Protein AF-A0A518K9V9-F1 (afdb_monomer_lite)

pLDDT: mean 82.82, std 13.58, range [43.12, 97.69]

Radius of gyration: 35.05 Å; chains: 1; bounding box: 66×61×79 Å

Secondary structure (DSSP, 8-state):
-EEEEE-TTT--EEEEEGGGTT-EEE-TTT--EEEPPPPP-----GGGGPPPPHHHHHHHHHTT----TT--HHHHHHHHHHHHHHSBPPHHHHHHHHHTT----TT-BHHHHHHHHHHHHHHHHHHHHHHHHHHHHHHHHTT---SS--HHHHHHHHHHTT---EEEEES-SS----TT-PEEEEEEE-TTS-HHHHHHHHHHHHHHHHHHS-HHHHHHHTTT-PPPEEEEEEETTS-PEEEEEPPPPTTTT-

Structure (mmCIF, N/CA/C/O backbone):
data_AF-A0A518K9V9-F1
#
_entry.id   AF-A0A518K9V9-F1
#
loop_
_atom_site.group_PDB
_atom_site.id
_atom_site.type_symbol
_atom_site.label_atom_id
_atom_site.label_alt_id
_atom_site.label_comp_id
_atom_site.label_asym_id
_atom_site.label_entity_id
_atom_site.label_seq_id
_atom_site.pdbx_PDB_ins_code
_atom_site.Cartn_x
_atom_site.Cartn_y
_atom_site.Cartn_z
_atom_site.occupancy
_atom_site.B_iso_or_equiv
_atom_site.auth_seq_id
_atom_site.auth_comp_id
_atom_site.auth_asym_id
_atom_site.auth_atom_id
_atom_site.pdbx_PDB_model_num
ATOM 1 N N . MET A 1 1 ? 9.135 -5.198 21.888 1.00 77.81 1 MET A N 1
ATOM 2 C CA . MET A 1 1 ? 9.960 -3.976 21.956 1.00 77.81 1 MET A CA 1
ATOM 3 C C . MET A 1 1 ? 11.365 -4.357 22.418 1.00 77.81 1 MET A C 1
ATOM 5 O O . MET A 1 1 ? 11.585 -5.517 22.767 1.00 77.81 1 MET A O 1
ATOM 9 N N . ALA A 1 2 ? 12.340 -3.456 22.282 1.00 89.44 2 ALA A N 1
ATOM 10 C CA . ALA A 1 2 ? 13.698 -3.666 22.781 1.00 89.44 2 ALA A CA 1
ATOM 11 C C . ALA A 1 2 ? 13.885 -2.851 24.066 1.00 89.44 2 ALA A C 1
ATOM 13 O O . ALA A 1 2 ? 13.475 -1.695 24.120 1.00 89.44 2 ALA A O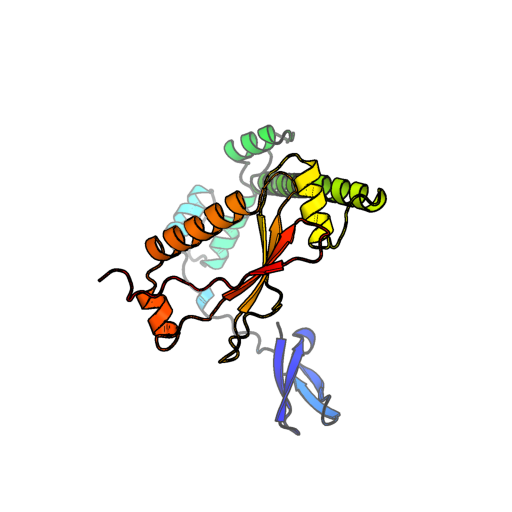 1
ATOM 14 N N . ILE A 1 3 ? 14.476 -3.463 25.090 1.00 91.44 3 ILE A N 1
ATOM 15 C CA . ILE A 1 3 ? 14.834 -2.816 26.352 1.00 91.44 3 ILE A CA 1
ATOM 16 C C . ILE A 1 3 ? 16.304 -2.425 26.260 1.00 91.44 3 ILE A C 1
ATOM 18 O O . ILE A 1 3 ? 17.159 -3.285 26.034 1.00 91.44 3 ILE A O 1
ATOM 22 N N . GLU A 1 4 ? 16.594 -1.144 26.451 1.00 95.94 4 GLU A N 1
ATOM 23 C CA . GLU A 1 4 ? 17.956 -0.631 26.563 1.00 95.94 4 GLU A CA 1
ATOM 24 C C . GLU A 1 4 ? 18.418 -0.718 28.017 1.00 95.94 4 GLU A C 1
ATOM 26 O O . GLU A 1 4 ? 17.795 -0.159 28.919 1.00 95.94 4 GLU A O 1
ATOM 31 N N . VAL A 1 5 ? 19.501 -1.458 28.257 1.00 96.56 5 VAL A N 1
ATOM 32 C CA . VAL A 1 5 ? 20.106 -1.597 29.587 1.00 96.56 5 VAL A CA 1
ATOM 33 C C . VAL A 1 5 ? 21.592 -1.300 29.504 1.00 96.56 5 VAL A C 1
ATOM 35 O O . VAL A 1 5 ? 22.307 -1.894 28.698 1.00 96.56 5 VAL A O 1
ATOM 38 N N . GLU A 1 6 ? 22.077 -0.419 30.368 1.00 97.56 6 GLU A N 1
ATOM 39 C CA . GLU A 1 6 ? 23.501 -0.129 30.495 1.00 97.56 6 GLU A CA 1
ATOM 40 C C . GLU A 1 6 ? 24.174 -1.114 31.465 1.00 97.56 6 GLU A C 1
ATOM 42 O O . GLU A 1 6 ? 23.688 -1.371 32.566 1.00 97.56 6 GLU A O 1
ATOM 47 N N . CYS A 1 7 ? 25.296 -1.716 31.061 1.00 97.19 7 CYS A N 1
ATOM 48 C CA . CYS A 1 7 ? 26.033 -2.641 31.924 1.00 97.19 7 CYS A CA 1
ATOM 49 C C . CYS A 1 7 ? 26.869 -1.889 32.973 1.00 97.19 7 CYS A C 1
ATOM 51 O O . CYS A 1 7 ? 27.851 -1.245 32.616 1.00 97.19 7 CYS A O 1
ATOM 53 N N . GLU A 1 8 ? 26.591 -2.092 34.264 1.00 96.81 8 GLU A N 1
ATOM 54 C CA . GLU A 1 8 ? 27.277 -1.421 35.390 1.00 96.81 8 GLU A CA 1
ATOM 55 C C . GLU A 1 8 ? 28.809 -1.578 35.412 1.00 96.81 8 GLU A C 1
ATOM 57 O O . GLU A 1 8 ? 29.513 -0.771 36.010 1.00 96.81 8 GLU A O 1
ATOM 62 N N . ASN A 1 9 ? 29.355 -2.616 34.769 1.00 97.12 9 ASN A N 1
ATOM 63 C CA . ASN A 1 9 ? 30.792 -2.882 34.794 1.00 97.12 9 ASN A CA 1
ATOM 64 C C . ASN A 1 9 ? 31.569 -2.350 33.581 1.00 97.12 9 ASN A C 1
ATOM 66 O O . ASN A 1 9 ? 32.768 -2.115 33.688 1.00 97.12 9 ASN A O 1
ATOM 70 N N . CYS A 1 10 ? 30.944 -2.250 32.408 1.00 96.88 10 CYS A N 1
ATOM 71 C CA . CYS A 1 10 ? 31.637 -1.806 31.191 1.00 96.88 10 CYS A CA 1
ATOM 72 C C . CYS A 1 10 ? 30.944 -0.652 30.465 1.00 96.88 10 CYS A C 1
ATOM 74 O O . CYS A 1 10 ? 31.412 -0.286 29.392 1.00 96.88 10 CYS A O 1
ATOM 76 N N . GLN A 1 11 ? 29.834 -0.139 31.010 1.00 97.31 11 GLN A N 1
ATOM 77 C CA . GLN A 1 11 ? 29.090 1.037 30.533 1.00 97.31 11 GLN A CA 1
ATOM 78 C C . GLN A 1 11 ? 28.648 0.956 29.063 1.00 97.31 11 GLN A C 1
ATOM 80 O O . GLN A 1 11 ? 28.451 1.956 28.385 1.00 97.31 11 GLN A O 1
ATOM 85 N N . LYS A 1 12 ? 28.499 -0.264 28.532 1.00 97.38 12 LYS A N 1
ATOM 86 C CA . LYS A 1 12 ? 27.957 -0.483 27.186 1.00 97.38 12 LYS A CA 1
ATOM 87 C C . LYS A 1 12 ? 26.450 -0.676 27.269 1.00 97.38 12 LYS A C 1
ATOM 89 O O . LYS A 1 12 ? 25.985 -1.457 28.104 1.00 97.38 12 LYS A O 1
ATOM 94 N N . VAL A 1 13 ? 25.726 -0.016 26.368 1.00 96.94 13 VAL A N 1
ATOM 95 C CA . VAL A 1 13 ? 24.279 -0.173 26.187 1.00 96.94 13 VAL A CA 1
ATOM 96 C C . VAL A 1 13 ? 23.996 -1.499 25.479 1.00 96.94 13 VAL A C 1
ATOM 98 O O . VAL A 1 13 ? 24.640 -1.848 24.486 1.00 96.94 13 VAL A O 1
ATOM 101 N N . LEU A 1 14 ? 23.056 -2.266 26.020 1.00 96.75 14 LEU A N 1
ATOM 102 C CA . LEU A 1 14 ? 22.606 -3.548 25.495 1.00 96.75 14 LEU A CA 1
ATOM 103 C C . LEU A 1 14 ? 21.145 -3.438 25.080 1.00 96.75 14 LEU A C 1
ATOM 105 O O . LEU A 1 14 ? 20.304 -3.044 25.882 1.00 96.75 14 LEU A O 1
ATOM 109 N N . LEU A 1 15 ? 20.856 -3.853 23.849 1.00 96.44 15 LEU A N 1
ATOM 110 C CA . LEU A 1 15 ? 19.500 -4.012 23.338 1.00 96.44 15 LEU A CA 1
ATOM 111 C C . LEU A 1 15 ? 19.041 -5.444 23.609 1.00 96.44 15 LEU A C 1
ATOM 113 O O . LEU A 1 15 ? 19.548 -6.399 23.017 1.00 96.44 15 LEU A O 1
ATOM 117 N N . LEU A 1 16 ? 18.102 -5.598 24.535 1.00 94.75 16 LEU A N 1
ATOM 118 C CA . LEU A 1 16 ? 17.585 -6.893 24.965 1.00 94.75 16 LEU A CA 1
ATOM 119 C C . LEU A 1 16 ? 16.118 -7.042 24.564 1.00 94.75 16 LEU A C 1
ATOM 121 O O . LEU A 1 16 ? 15.369 -6.073 24.496 1.00 94.75 16 LEU A O 1
ATOM 125 N N . LYS A 1 17 ? 15.689 -8.277 24.299 1.00 95.50 17 LYS A N 1
ATOM 126 C CA . LYS A 1 17 ? 14.274 -8.577 24.035 1.00 95.50 17 LYS A CA 1
ATOM 127 C C . LYS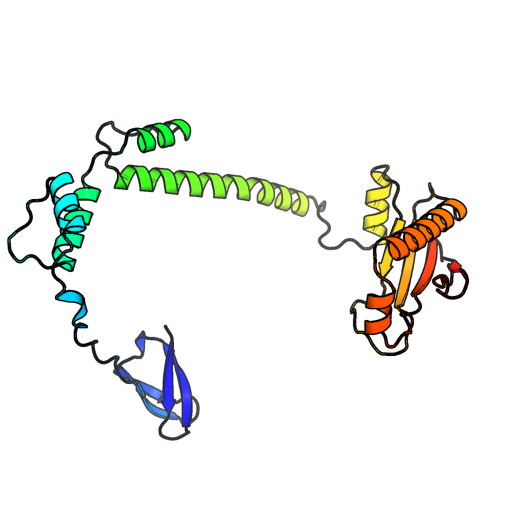 A 1 17 ? 13.464 -8.452 25.330 1.00 95.50 17 LYS A C 1
ATOM 129 O O . LYS A 1 17 ? 13.966 -8.820 26.390 1.00 95.50 17 LYS A O 1
ATOM 134 N N . ASP A 1 18 ? 12.188 -8.075 25.232 1.00 92.56 18 ASP A N 1
ATOM 135 C CA . ASP A 1 18 ? 11.274 -7.974 26.389 1.00 92.56 18 ASP A CA 1
ATOM 136 C C . ASP A 1 18 ? 11.225 -9.251 27.254 1.00 92.56 18 ASP A C 1
ATOM 138 O O . ASP A 1 18 ? 11.104 -9.185 28.474 1.00 92.56 18 ASP A O 1
ATOM 142 N N . ALA A 1 19 ? 11.410 -10.434 26.654 1.00 92.69 19 ALA A N 1
ATOM 143 C CA . ALA A 1 19 ? 11.444 -11.718 27.365 1.00 92.69 19 ALA A CA 1
ATOM 144 C C . ALA A 1 19 ? 12.607 -11.865 28.375 1.00 92.69 19 ALA A C 1
ATOM 146 O O . ALA A 1 19 ? 12.625 -12.817 29.170 1.00 92.69 19 ALA A O 1
ATOM 147 N N . CYS A 1 20 ? 13.595 -10.967 28.318 1.00 93.50 20 CYS A N 1
ATOM 148 C CA . CYS A 1 20 ? 14.724 -10.893 29.241 1.00 93.50 20 CYS A CA 1
ATOM 149 C C . CYS A 1 20 ? 14.446 -10.000 30.455 1.00 93.50 20 CYS A C 1
ATOM 151 O O . CYS A 1 20 ? 15.264 -9.986 31.371 1.00 93.50 20 CYS A O 1
ATOM 153 N N . ALA A 1 21 ? 13.325 -9.278 30.491 1.00 94.12 21 ALA A N 1
ATOM 154 C CA . ALA A 1 21 ? 13.013 -8.387 31.594 1.00 94.12 21 ALA A CA 1
ATOM 155 C C . ALA A 1 21 ? 12.872 -9.132 32.930 1.00 94.12 21 ALA A C 1
ATOM 157 O O . ALA A 1 21 ? 12.258 -10.198 33.000 1.00 94.12 21 ALA A O 1
ATOM 158 N N . GLY A 1 22 ? 13.473 -8.585 33.990 1.00 94.00 22 GLY A N 1
ATOM 159 C CA . GLY A 1 22 ? 13.494 -9.191 35.324 1.00 94.00 22 GLY A CA 1
ATOM 160 C C . GLY A 1 22 ? 14.426 -10.396 35.477 1.00 94.00 22 GLY A C 1
ATOM 161 O O . GLY A 1 22 ? 14.507 -10.961 36.566 1.00 94.00 22 GLY A O 1
ATOM 162 N N . LYS A 1 23 ? 15.131 -10.813 34.417 1.00 95.94 23 LYS A N 1
ATOM 163 C CA . LYS A 1 23 ? 16.072 -11.939 34.458 1.00 95.94 23 LYS A CA 1
ATOM 164 C C . LYS A 1 23 ? 17.508 -11.450 34.608 1.00 95.94 23 LYS A C 1
ATOM 166 O O . LYS A 1 23 ? 17.877 -10.365 34.159 1.00 95.94 23 LYS A O 1
ATOM 171 N N . THR A 1 24 ? 18.343 -12.296 35.198 1.00 96.19 24 THR A N 1
ATOM 172 C CA . THR A 1 24 ? 19.789 -12.075 35.280 1.00 96.19 24 THR A CA 1
ATOM 173 C C . THR A 1 24 ? 20.479 -12.752 34.096 1.00 96.19 24 THR A C 1
ATOM 175 O O . THR A 1 24 ? 20.253 -13.932 33.827 1.00 96.19 24 THR A O 1
ATOM 178 N N . GLY A 1 25 ? 21.318 -12.013 33.375 1.00 96.00 25 GLY A N 1
ATOM 179 C CA . GLY A 1 25 ? 22.095 -12.498 32.231 1.00 96.00 25 GLY A CA 1
ATOM 180 C C . GLY A 1 25 ? 23.584 -12.194 32.384 1.00 96.00 25 GLY A C 1
ATOM 181 O O . GLY A 1 25 ? 23.995 -11.566 33.353 1.00 96.00 25 GLY A O 1
ATOM 182 N N . LYS A 1 26 ? 24.415 -12.624 31.430 1.00 97.69 26 LYS A N 1
ATOM 183 C CA . LYS A 1 26 ? 25.827 -12.207 31.347 1.00 97.69 26 LYS A CA 1
ATOM 184 C C . LYS A 1 26 ? 25.984 -11.156 30.255 1.00 97.69 26 LYS A C 1
ATOM 186 O O . LYS A 1 26 ? 25.482 -11.346 29.152 1.00 97.69 26 LYS A O 1
ATOM 191 N N . CYS A 1 27 ? 26.714 -10.081 30.542 1.00 97.19 27 CYS A N 1
ATOM 192 C CA . CYS A 1 27 ? 27.053 -9.078 29.537 1.00 97.19 27 CYS A CA 1
ATOM 193 C C . CYS A 1 27 ? 27.927 -9.710 28.433 1.00 97.19 27 CYS A C 1
ATOM 195 O O . CYS A 1 27 ? 28.950 -10.322 28.762 1.00 97.19 27 CYS A O 1
ATOM 197 N N . PRO A 1 28 ? 27.595 -9.546 27.138 1.00 97.00 28 PRO A N 1
ATOM 198 C CA . PRO A 1 28 ? 28.368 -10.133 26.040 1.00 97.00 28 PRO A CA 1
ATOM 199 C C . PRO A 1 28 ? 29.786 -9.552 25.929 1.00 97.00 28 PRO A C 1
ATOM 201 O O . PRO A 1 28 ? 30.675 -10.210 25.396 1.00 97.00 28 PRO A O 1
ATOM 204 N N . TYR A 1 29 ? 30.021 -8.352 26.471 1.00 97.44 29 TYR A N 1
ATOM 205 C CA . TYR A 1 29 ? 31.313 -7.671 26.388 1.00 97.44 29 TYR A CA 1
ATOM 206 C C . TYR A 1 29 ? 32.250 -7.999 27.554 1.00 97.44 29 TYR A C 1
ATOM 208 O O . TYR A 1 29 ? 33.412 -8.319 27.330 1.00 97.44 29 TYR A O 1
ATOM 216 N N . CYS A 1 30 ? 31.769 -7.932 28.801 1.00 97.06 30 CYS A N 1
ATOM 217 C CA . CYS A 1 30 ? 32.618 -8.126 29.986 1.00 97.06 30 CYS A CA 1
ATOM 218 C C . CYS A 1 30 ? 32.352 -9.429 30.754 1.00 97.06 30 CYS A C 1
ATOM 220 O O . CYS A 1 30 ? 33.033 -9.701 31.740 1.00 97.06 30 CYS A O 1
ATOM 222 N N . LYS A 1 31 ? 31.366 -10.232 30.331 1.00 97.50 31 LYS A N 1
ATOM 223 C CA . LYS A 1 31 ? 30.960 -11.520 30.931 1.00 97.50 31 LYS A CA 1
ATOM 224 C C . LYS A 1 31 ? 30.482 -11.461 32.390 1.00 97.50 31 LYS A C 1
ATOM 226 O O . LYS A 1 31 ? 30.120 -12.504 32.937 1.00 97.50 31 LYS A O 1
ATOM 231 N N . LYS A 1 32 ? 30.430 -10.277 33.014 1.00 97.56 32 LYS A N 1
ATOM 232 C CA . LYS A 1 32 ? 29.840 -10.088 34.348 1.00 97.56 32 LYS A CA 1
ATOM 233 C C . LYS A 1 32 ? 28.316 -10.191 34.289 1.00 97.56 32 LYS A C 1
ATOM 235 O O . LYS A 1 32 ? 27.711 -9.947 33.242 1.00 97.56 32 LYS A O 1
ATOM 240 N N . ALA A 1 33 ? 27.719 -10.599 35.406 1.00 97.19 33 ALA A N 1
ATOM 241 C CA . ALA A 1 33 ? 26.274 -10.700 35.532 1.00 97.19 33 ALA A CA 1
ATOM 242 C C . ALA A 1 33 ? 25.633 -9.304 35.462 1.00 97.19 33 ALA A C 1
ATOM 244 O O . ALA A 1 33 ? 26.159 -8.358 36.040 1.00 97.19 33 ALA A O 1
ATOM 245 N N . ILE A 1 34 ? 24.521 -9.195 34.742 1.00 97.31 34 ILE A N 1
ATOM 246 C CA . ILE A 1 34 ? 23.671 -8.007 34.651 1.00 97.31 34 ILE A CA 1
ATOM 247 C C . ILE A 1 34 ? 22.253 -8.411 35.036 1.00 97.31 34 ILE A C 1
ATOM 249 O O . ILE A 1 34 ? 21.784 -9.482 34.641 1.00 97.31 34 ILE A O 1
ATOM 253 N N . THR A 1 35 ? 21.566 -7.563 35.787 1.00 96.12 35 THR A N 1
ATOM 254 C CA . THR A 1 35 ? 20.152 -7.758 36.108 1.00 96.12 35 THR A CA 1
ATOM 255 C C . THR A 1 35 ? 19.346 -6.837 35.212 1.00 96.12 35 THR A C 1
ATOM 257 O O . THR A 1 35 ? 19.489 -5.621 35.288 1.00 96.12 35 THR A O 1
ATOM 260 N N . VAL A 1 36 ? 18.526 -7.412 34.334 1.00 95.19 36 VAL A N 1
ATOM 261 C CA . VAL A 1 36 ? 17.631 -6.625 33.485 1.00 95.19 36 VAL A CA 1
ATOM 262 C C . VAL A 1 36 ? 16.481 -6.148 34.371 1.00 95.19 36 VAL A C 1
ATOM 264 O O . VAL A 1 36 ? 15.796 -7.002 34.945 1.00 95.19 36 VAL A O 1
ATOM 267 N N . PRO A 1 37 ? 16.245 -4.834 34.516 1.00 90.62 37 PRO A N 1
ATOM 268 C CA . PRO A 1 37 ? 15.128 -4.348 35.309 1.00 90.62 37 PRO A CA 1
ATOM 269 C C . PRO A 1 37 ? 13.829 -4.943 34.760 1.00 90.62 37 PRO A C 1
ATOM 271 O O . PRO A 1 37 ? 13.575 -4.927 33.553 1.00 90.62 37 PRO A O 1
ATOM 274 N N . ALA A 1 38 ? 13.024 -5.539 35.640 1.00 90.12 38 ALA A N 1
ATOM 275 C CA . ALA A 1 38 ? 11.659 -5.880 35.273 1.00 90.12 38 ALA A CA 1
ATOM 276 C C . ALA A 1 38 ? 10.923 -4.561 35.001 1.00 90.12 38 ALA A C 1
ATOM 278 O O . ALA A 1 38 ? 11.106 -3.623 35.786 1.00 90.12 38 ALA A O 1
ATOM 279 N N . PRO A 1 39 ? 10.104 -4.451 33.938 1.00 81.12 39 PRO A N 1
ATOM 280 C CA . PRO A 1 39 ? 9.158 -3.357 33.847 1.00 81.12 39 PRO A CA 1
ATOM 281 C C . PRO A 1 39 ? 8.380 -3.378 35.154 1.00 81.12 39 PRO A C 1
ATOM 283 O O . PRO A 1 39 ? 7.751 -4.382 35.495 1.00 81.12 39 PRO A O 1
ATOM 286 N N . ASN A 1 40 ? 8.507 -2.302 35.927 1.00 80.44 40 ASN A N 1
ATOM 287 C CA . ASN A 1 40 ? 7.680 -2.118 37.102 1.00 80.44 40 ASN A CA 1
ATOM 288 C C . ASN A 1 40 ? 6.245 -2.257 36.582 1.00 80.44 40 ASN A C 1
ATOM 290 O O . ASN A 1 40 ? 5.922 -1.501 35.657 1.00 80.44 40 ASN A O 1
ATOM 294 N N . PRO A 1 41 ? 5.445 -3.251 37.028 1.00 71.12 41 PRO A N 1
ATOM 295 C CA . PRO A 1 41 ? 4.094 -3.427 36.518 1.00 71.12 41 PRO A CA 1
ATOM 296 C C . PRO A 1 41 ? 3.436 -2.073 36.677 1.00 71.12 41 PRO A C 1
ATOM 298 O O . PRO A 1 41 ? 3.345 -1.573 37.801 1.00 71.12 41 PRO A O 1
ATOM 301 N N . ALA A 1 42 ? 3.156 -1.423 35.544 1.00 58.16 42 ALA A N 1
ATOM 302 C CA . ALA A 1 42 ? 2.737 -0.039 35.542 1.00 58.16 42 ALA A CA 1
ATOM 303 C C . ALA A 1 42 ? 1.565 0.031 36.510 1.00 58.16 42 ALA A C 1
ATOM 305 O O . ALA A 1 42 ? 0.557 -0.649 36.315 1.00 58.16 42 ALA A O 1
ATOM 306 N N . LYS A 1 43 ? 1.756 0.755 37.619 1.00 56.06 43 LYS A N 1
ATOM 307 C CA . LYS A 1 43 ? 0.694 0.987 38.591 1.00 56.06 43 LYS A CA 1
ATOM 308 C C . LYS A 1 43 ? -0.469 1.502 37.748 1.00 56.06 43 LYS A C 1
ATOM 310 O O . LYS A 1 43 ? -0.223 2.492 37.055 1.00 56.06 43 LYS A O 1
ATOM 315 N N . PRO A 1 44 ? -1.627 0.809 37.706 1.00 56.59 44 PRO A N 1
ATOM 316 C CA . PRO A 1 44 ? -2.659 1.060 36.710 1.00 56.59 44 PRO A CA 1
ATOM 317 C C . PRO A 1 44 ? -2.892 2.558 36.654 1.00 56.59 44 PRO A C 1
ATOM 319 O O . PRO A 1 44 ? -3.229 3.186 37.663 1.00 56.59 44 PRO A O 1
ATOM 322 N N . THR A 1 45 ? -2.521 3.145 35.519 1.00 56.34 45 THR A N 1
ATOM 323 C CA . THR A 1 45 ? -2.505 4.587 35.340 1.00 56.34 45 THR A CA 1
ATOM 324 C C . THR A 1 45 ? -3.919 5.055 35.658 1.00 56.34 45 THR A C 1
ATOM 326 O O . THR A 1 45 ? -4.876 4.465 35.164 1.00 56.34 45 THR A O 1
ATOM 329 N N . ALA A 1 46 ? -4.084 6.098 36.475 1.00 59.00 46 ALA A N 1
ATOM 330 C CA . ALA A 1 46 ? -5.391 6.597 36.937 1.00 59.00 46 ALA A CA 1
ATOM 331 C C . ALA A 1 46 ? -6.342 7.084 35.809 1.00 59.00 46 ALA A C 1
ATOM 333 O O . ALA A 1 46 ? -7.358 7.723 36.063 1.00 59.00 46 ALA A O 1
ATOM 334 N N . VAL A 1 47 ? -6.020 6.780 34.552 1.00 60.06 47 VAL A N 1
ATOM 335 C CA . VAL A 1 47 ? -6.830 6.979 33.354 1.00 60.06 47 VAL A CA 1
ATOM 336 C C . VAL A 1 47 ? -8.111 6.126 33.391 1.00 60.06 47 VAL A C 1
ATOM 338 O O . VAL A 1 47 ? -9.128 6.575 32.866 1.00 60.06 47 VAL A O 1
ATOM 341 N N . ASP A 1 48 ? -8.113 4.984 34.091 1.00 62.72 48 ASP A N 1
ATOM 342 C CA . ASP A 1 48 ? -9.268 4.065 34.185 1.00 62.72 48 ASP A CA 1
ATOM 343 C C . ASP A 1 48 ? -10.377 4.483 35.163 1.00 62.72 48 ASP A C 1
ATOM 345 O O . ASP A 1 48 ? -11.402 3.810 35.275 1.00 62.72 48 ASP A O 1
ATOM 349 N N . GLN A 1 49 ? -10.216 5.601 35.875 1.00 76.12 49 GLN A N 1
ATOM 350 C CA . GLN A 1 49 ? -11.245 6.094 36.801 1.00 76.12 49 GLN A CA 1
ATOM 351 C C . GLN A 1 49 ? -12.153 7.165 36.198 1.00 76.12 49 GLN A C 1
ATOM 353 O O . GLN A 1 49 ? -12.989 7.722 36.905 1.00 76.12 49 GLN A O 1
ATOM 358 N N . LYS A 1 50 ? -12.007 7.486 34.908 1.00 89.56 50 LYS A N 1
ATOM 359 C CA . LYS A 1 50 ? -12.908 8.455 34.283 1.00 89.56 50 LYS A CA 1
ATOM 360 C C . LYS A 1 50 ? -14.314 7.873 34.208 1.00 89.56 50 LYS A C 1
ATOM 362 O O . LYS A 1 50 ? -14.512 6.748 33.745 1.00 89.56 50 LYS A O 1
ATOM 367 N N . GLU A 1 51 ? -15.280 8.670 34.641 1.00 94.19 51 GLU A N 1
ATOM 368 C CA . GLU A 1 51 ? -16.688 8.384 34.413 1.00 94.19 51 GLU A CA 1
ATOM 369 C C . GLU A 1 51 ? -16.964 8.341 32.895 1.00 94.19 51 GLU A C 1
ATOM 371 O O . GLU A 1 51 ? -16.285 9.031 32.115 1.00 94.19 51 GLU A O 1
ATOM 376 N N . PRO A 1 52 ? -17.895 7.489 32.435 1.00 96.00 52 PRO A N 1
ATOM 377 C CA . PRO A 1 52 ? -18.267 7.436 31.033 1.00 96.00 52 PRO A CA 1
ATOM 378 C C . PRO A 1 52 ? -18.822 8.778 30.565 1.00 96.00 52 PRO A C 1
ATOM 380 O O . PRO A 1 52 ? -19.547 9.459 31.282 1.00 96.00 52 PRO A O 1
ATOM 383 N N . THR A 1 53 ? -18.498 9.154 29.333 1.00 96.00 53 THR A N 1
ATOM 384 C CA . THR A 1 53 ? -19.073 10.370 28.740 1.00 96.00 53 THR A CA 1
ATOM 385 C C . THR A 1 53 ? -20.550 10.163 28.403 1.00 96.00 53 THR A C 1
ATOM 387 O O . THR A 1 53 ? -20.933 9.067 27.989 1.00 96.00 53 THR A O 1
ATOM 390 N N . ASP A 1 54 ? -21.362 11.223 28.461 1.00 97.19 54 ASP A N 1
ATOM 391 C CA . ASP A 1 54 ? -22.793 11.169 28.105 1.00 97.19 54 ASP A CA 1
ATOM 392 C C . ASP A 1 54 ? -23.035 10.551 26.720 1.00 97.19 54 ASP A C 1
ATOM 394 O O . ASP A 1 54 ? -23.992 9.810 26.512 1.00 97.19 54 ASP A O 1
ATOM 398 N N . LYS A 1 55 ? -22.117 10.789 25.773 1.00 97.38 55 LYS A N 1
ATOM 399 C CA . LYS A 1 55 ? -22.159 10.191 24.431 1.00 97.38 55 LYS A CA 1
ATOM 400 C C . LYS A 1 55 ? -22.032 8.667 24.458 1.00 97.38 55 LYS A C 1
ATOM 402 O O . LYS A 1 55 ? -22.720 7.999 23.697 1.00 97.38 55 LYS A O 1
ATOM 407 N N . GLN A 1 56 ? -21.166 8.115 25.310 1.00 96.69 56 GLN A N 1
ATOM 408 C CA . GLN A 1 56 ? -21.024 6.663 25.458 1.00 96.69 56 GLN A CA 1
ATOM 409 C C . GLN A 1 56 ? -22.258 6.057 26.120 1.00 96.69 56 GLN A C 1
ATOM 411 O O . GLN A 1 56 ? -22.697 4.996 25.695 1.00 96.69 56 GLN A O 1
ATOM 416 N N . ILE A 1 57 ? -22.847 6.742 27.104 1.00 97.06 57 ILE A N 1
ATOM 417 C CA . ILE A 1 57 ? -24.076 6.289 27.769 1.00 97.06 57 ILE A CA 1
ATOM 418 C C . ILE A 1 57 ? -25.243 6.282 26.778 1.00 97.06 57 ILE A C 1
ATOM 420 O O . ILE A 1 57 ? -25.904 5.258 26.628 1.00 97.06 57 ILE A O 1
ATOM 424 N N . ALA A 1 58 ? -25.452 7.383 26.049 1.00 97.38 58 ALA A N 1
ATOM 425 C CA . ALA A 1 58 ? -26.503 7.483 25.038 1.00 97.38 58 ALA A CA 1
ATOM 426 C C . ALA A 1 58 ? -26.341 6.425 23.936 1.00 97.38 58 ALA A C 1
ATOM 428 O O . ALA A 1 58 ? -27.318 5.831 23.485 1.00 97.38 58 ALA A O 1
ATOM 429 N N . TYR A 1 59 ? -25.099 6.155 23.532 1.00 97.12 59 TYR A N 1
ATOM 430 C CA . TYR A 1 59 ? -24.802 5.135 22.537 1.00 97.12 59 TYR A CA 1
ATOM 431 C C . TYR A 1 59 ? -24.984 3.704 23.070 1.00 97.12 59 TYR A C 1
ATOM 433 O O . TYR A 1 59 ? -25.557 2.866 22.388 1.00 97.12 59 TYR A O 1
ATOM 441 N N . ALA A 1 60 ? -24.579 3.408 24.307 1.00 97.12 60 ALA A N 1
ATOM 442 C CA . ALA A 1 60 ? -24.859 2.117 24.941 1.00 97.12 60 ALA A CA 1
ATOM 443 C C . ALA A 1 60 ? -26.372 1.860 25.040 1.00 97.12 60 ALA A C 1
ATOM 445 O O . ALA A 1 60 ? -26.849 0.773 24.719 1.00 97.12 60 ALA A O 1
ATOM 446 N N . GLN A 1 61 ? -27.140 2.889 25.406 1.00 96.88 61 GLN A N 1
ATOM 447 C CA . GLN A 1 61 ? -28.597 2.818 25.475 1.00 96.88 61 GLN A CA 1
ATOM 448 C C . GLN A 1 61 ? -29.238 2.597 24.100 1.00 96.88 61 GLN A C 1
ATOM 450 O O . GLN A 1 61 ? -30.179 1.812 23.999 1.00 96.88 61 GLN A O 1
ATOM 455 N N . SER A 1 62 ? -28.728 3.224 23.032 1.00 96.12 62 SER A N 1
ATOM 456 C CA . SER A 1 62 ? -29.235 2.976 21.673 1.00 96.12 62 SER A CA 1
ATOM 457 C C . SER A 1 62 ? -28.933 1.562 21.171 1.00 96.12 62 SER A C 1
ATOM 459 O O . SER A 1 62 ? -29.652 1.054 20.314 1.00 96.12 62 SER A O 1
ATOM 461 N N . LEU A 1 63 ? -27.914 0.910 21.735 1.00 95.44 63 LEU A N 1
ATOM 462 C CA . LEU A 1 63 ? -27.605 -0.505 21.524 1.00 95.44 63 LEU A CA 1
ATOM 463 C C . LEU A 1 63 ? -28.412 -1.455 22.429 1.00 95.44 63 LEU A C 1
ATOM 465 O O . LEU A 1 63 ? -28.241 -2.667 22.336 1.00 95.44 63 LEU A O 1
ATOM 469 N N . GLY A 1 64 ? -29.282 -0.933 23.301 1.00 95.06 64 GLY A N 1
ATOM 470 C CA . GLY A 1 64 ? -30.072 -1.730 24.244 1.00 95.06 64 GLY A CA 1
ATOM 471 C C . GLY A 1 64 ? -29.295 -2.220 25.472 1.00 95.06 64 GLY A C 1
ATOM 472 O O . GLY A 1 64 ? -29.787 -3.078 26.203 1.00 95.06 64 GLY A O 1
ATOM 473 N N . VAL A 1 65 ? -28.095 -1.688 25.723 1.00 96.62 65 VAL A N 1
ATOM 474 C CA . VAL A 1 65 ? -27.287 -2.031 26.900 1.00 96.62 65 VAL A CA 1
ATOM 475 C C . VAL A 1 65 ? -27.846 -1.322 28.131 1.00 96.62 65 VAL A C 1
ATOM 477 O O . VAL A 1 65 ? -28.010 -0.100 28.151 1.00 96.62 65 VAL A O 1
ATOM 480 N N . ILE A 1 66 ? -28.108 -2.084 29.193 1.00 96.31 66 ILE A N 1
ATOM 481 C CA . ILE A 1 66 ? -28.506 -1.535 30.492 1.00 96.31 66 ILE A CA 1
ATOM 482 C C . ILE A 1 66 ? -27.251 -0.992 31.180 1.00 96.31 66 ILE A C 1
ATOM 484 O O . ILE A 1 66 ? -26.347 -1.756 31.500 1.00 96.31 66 ILE A O 1
ATOM 488 N N . VAL A 1 67 ? -27.201 0.323 31.408 1.00 97.00 67 VAL A N 1
ATOM 489 C CA . VAL A 1 67 ? -26.053 1.016 32.016 1.00 97.00 67 VAL A CA 1
ATOM 490 C C . VAL A 1 67 ? -26.251 1.109 33.539 1.00 97.00 67 VAL A C 1
ATOM 492 O O . VAL A 1 67 ? -27.131 1.854 33.978 1.00 97.00 67 VAL A O 1
ATOM 495 N N . PRO A 1 68 ? -25.473 0.386 34.371 1.00 95.25 68 PRO A N 1
ATOM 496 C CA . PRO A 1 68 ? -25.569 0.479 35.826 1.00 95.25 68 PRO A CA 1
ATOM 497 C C . PRO A 1 68 ? -25.098 1.845 36.340 1.00 95.25 68 PRO A C 1
ATOM 499 O O . PRO A 1 68 ? -24.160 2.440 35.804 1.00 95.25 68 PRO A O 1
ATOM 502 N N . SER A 1 69 ? -25.704 2.335 37.424 1.00 95.25 69 SER A N 1
ATOM 503 C CA . SER A 1 69 ? -25.247 3.561 38.086 1.00 95.25 69 SER A CA 1
ATOM 504 C C . SER A 1 69 ? -23.831 3.380 38.645 1.00 95.25 69 SER A C 1
ATOM 506 O O . SER A 1 69 ? -23.601 2.457 39.426 1.00 95.25 69 SER A O 1
ATOM 508 N N . GLY A 1 70 ? -22.907 4.274 38.289 1.00 94.06 70 GLY A N 1
ATOM 509 C CA . GLY A 1 70 ? -21.515 4.235 38.756 1.00 94.06 70 GLY A CA 1
ATOM 510 C C . GLY A 1 70 ? -20.578 3.333 37.945 1.00 94.06 70 GLY A C 1
ATOM 511 O O . GLY A 1 70 ? -19.456 3.096 38.388 1.00 94.06 70 GLY A O 1
ATOM 512 N N . ILE A 1 71 ? -21.010 2.834 36.778 1.00 95.69 71 ILE A N 1
ATOM 513 C CA . ILE A 1 71 ? -20.136 2.078 35.870 1.00 95.69 71 ILE A CA 1
ATOM 514 C C . ILE A 1 71 ? -18.958 2.935 35.399 1.00 95.69 71 ILE A C 1
ATOM 516 O O . ILE A 1 71 ? -19.105 4.128 35.121 1.00 95.69 71 ILE A O 1
ATOM 520 N N . ARG A 1 72 ? -17.777 2.326 35.284 1.00 95.06 72 ARG A N 1
ATOM 521 C CA . ARG A 1 72 ? -16.582 3.022 34.791 1.00 95.06 72 ARG A CA 1
ATOM 522 C C . A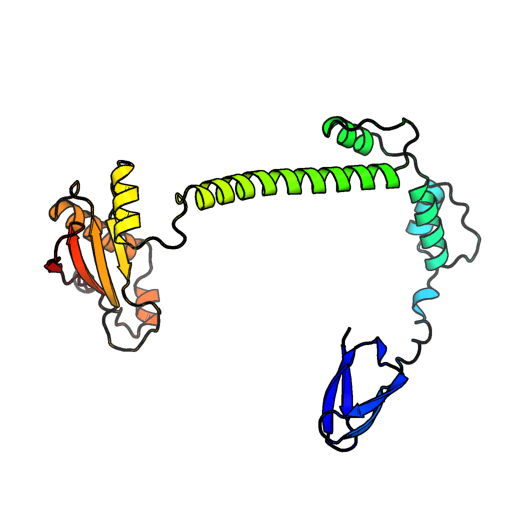RG A 1 72 ? -16.581 3.110 33.271 1.00 95.06 72 ARG A C 1
ATOM 524 O O . ARG A 1 72 ? -17.179 2.288 32.581 1.00 95.06 72 ARG A O 1
ATOM 531 N N . ARG A 1 73 ? -15.854 4.086 32.717 1.00 94.81 73 ARG A N 1
ATOM 532 C CA . ARG A 1 73 ? -15.756 4.260 31.259 1.00 94.81 73 ARG A CA 1
ATOM 533 C C . ARG A 1 73 ? -15.219 3.022 30.534 1.00 94.81 73 ARG A C 1
ATOM 535 O O . ARG A 1 73 ? -15.710 2.724 29.446 1.00 94.81 73 ARG A O 1
ATOM 542 N N . ALA A 1 74 ? -14.218 2.346 31.100 1.00 92.88 74 ALA A N 1
ATOM 543 C CA . ALA A 1 74 ? -13.637 1.131 30.524 1.00 92.88 74 ALA A CA 1
ATOM 544 C C . ALA A 1 74 ? -14.673 -0.004 30.474 1.00 92.88 74 ALA A C 1
ATOM 546 O O . ALA A 1 74 ? -14.964 -0.509 29.395 1.00 92.88 74 ALA A O 1
ATOM 547 N N . GLU A 1 75 ? -15.325 -0.286 31.605 1.00 94.44 75 GLU A N 1
ATOM 548 C CA . GLU A 1 75 ? -16.385 -1.299 31.725 1.00 94.44 75 GLU A CA 1
ATOM 549 C C . GLU A 1 75 ? -17.556 -1.022 30.769 1.00 94.44 75 GLU A C 1
ATOM 551 O O . GLU A 1 75 ? -18.028 -1.923 30.081 1.00 94.44 75 GLU A O 1
ATOM 556 N N . LEU A 1 76 ? -18.003 0.237 30.651 1.00 95.88 76 LEU A N 1
ATOM 557 C CA . LEU A 1 76 ? -19.053 0.583 29.689 1.00 95.88 76 LEU A CA 1
ATOM 558 C C . LEU A 1 76 ? -18.597 0.375 28.238 1.00 95.88 76 LEU A C 1
ATOM 560 O O . LEU A 1 76 ? -19.404 0.006 27.389 1.00 95.88 76 LEU A O 1
ATOM 564 N N . SER A 1 77 ? -17.321 0.627 27.940 1.00 95.50 77 SER A N 1
ATOM 565 C CA . SER A 1 77 ? -16.783 0.431 26.589 1.00 95.50 77 SER A CA 1
ATOM 566 C C . SER A 1 77 ? -16.757 -1.053 26.222 1.00 95.50 77 SER A C 1
ATOM 568 O O . SER A 1 77 ? -17.188 -1.401 25.128 1.00 95.50 77 SER A O 1
ATOM 570 N N . GLU A 1 78 ? -16.368 -1.923 27.157 1.00 95.50 78 GLU A N 1
ATOM 571 C CA . GLU A 1 78 ? -16.433 -3.378 26.972 1.00 95.50 78 GLU A CA 1
ATOM 572 C C . GLU A 1 78 ? -17.869 -3.858 26.720 1.00 95.50 78 GLU A C 1
ATOM 574 O O . GLU A 1 78 ? -18.103 -4.601 25.768 1.00 95.50 78 GLU A O 1
ATOM 579 N N . LEU A 1 79 ? -18.852 -3.370 27.490 1.00 96.38 79 LEU A N 1
ATOM 580 C CA . LEU A 1 79 ? -20.265 -3.709 27.268 1.00 96.38 79 LEU A CA 1
ATOM 581 C C . LEU A 1 79 ? -20.783 -3.228 25.905 1.00 96.38 79 LEU A C 1
ATOM 583 O O . LEU A 1 79 ? -21.553 -3.928 25.248 1.00 96.38 79 LEU A O 1
ATOM 587 N N . ILE A 1 80 ? -20.373 -2.032 25.470 1.00 96.19 80 ILE A N 1
ATOM 588 C CA . ILE A 1 80 ? -20.707 -1.509 24.140 1.00 96.19 80 ILE A CA 1
ATOM 589 C C . ILE A 1 80 ? -20.129 -2.417 23.053 1.00 96.19 80 ILE A C 1
ATOM 591 O O . ILE A 1 80 ? -20.820 -2.717 22.079 1.00 96.19 80 ILE A O 1
ATOM 595 N N . ASP A 1 81 ? -18.874 -2.837 23.192 1.00 94.75 81 ASP A N 1
ATOM 596 C CA . ASP A 1 81 ? -18.205 -3.658 22.187 1.00 94.75 81 ASP A CA 1
ATOM 597 C C . ASP A 1 81 ? -18.782 -5.078 22.142 1.00 94.75 81 ASP A C 1
ATOM 599 O O . ASP A 1 81 ? -19.014 -5.612 21.055 1.00 94.75 81 ASP A O 1
ATOM 603 N N . GLU A 1 82 ? -19.132 -5.660 23.291 1.00 94.75 82 GLU A N 1
ATOM 604 C CA . GLU A 1 82 ? -19.864 -6.926 23.343 1.00 94.75 82 GLU A CA 1
ATOM 605 C C . GLU A 1 82 ? -21.229 -6.808 22.653 1.00 94.75 82 GLU A C 1
ATOM 607 O O . GLU A 1 82 ? -21.547 -7.625 21.788 1.00 94.75 82 GLU A O 1
ATOM 612 N N . ALA A 1 83 ? -22.001 -5.757 22.945 1.00 95.38 83 ALA A N 1
ATOM 613 C CA . ALA A 1 83 ? -23.301 -5.531 22.319 1.00 95.38 83 ALA A CA 1
ATOM 614 C C . ALA A 1 83 ? -23.193 -5.332 20.800 1.00 95.38 83 ALA A C 1
ATOM 616 O O . ALA A 1 83 ? -23.940 -5.955 20.044 1.00 95.38 83 ALA A O 1
ATOM 617 N N . LYS A 1 84 ? -22.224 -4.535 20.327 1.00 94.00 84 LYS A N 1
ATOM 618 C CA . LYS A 1 84 ? -21.946 -4.361 18.889 1.00 94.00 84 LYS A CA 1
ATOM 619 C C . LYS A 1 84 ? -21.682 -5.683 18.184 1.00 94.00 84 LYS A C 1
ATOM 621 O O . LYS A 1 84 ? -22.170 -5.891 17.076 1.00 94.00 84 LYS A O 1
ATOM 626 N N . ASN A 1 85 ? -20.933 -6.576 18.825 1.00 91.06 85 ASN A N 1
ATOM 627 C CA . ASN A 1 85 ? -20.594 -7.881 18.264 1.00 91.06 85 ASN A CA 1
ATOM 628 C C . ASN A 1 85 ? -21.802 -8.823 18.153 1.00 91.06 85 ASN A C 1
ATOM 630 O O . ASN A 1 85 ? -21.729 -9.824 17.435 1.00 91.06 85 ASN A O 1
ATOM 634 N N . GLN A 1 86 ? -22.906 -8.527 18.842 1.00 93.31 86 GLN A N 1
ATOM 635 C CA . GLN A 1 86 ? -24.155 -9.282 18.735 1.00 93.31 86 GLN A CA 1
ATOM 636 C C . GLN A 1 86 ? -25.151 -8.678 17.744 1.00 93.31 86 GLN A C 1
ATOM 638 O O . GLN A 1 86 ? -26.129 -9.345 17.407 1.00 93.31 86 GLN A O 1
ATOM 643 N N . LEU A 1 87 ? -24.917 -7.457 17.253 1.00 94.12 87 LEU A N 1
ATOM 644 C CA . LEU A 1 87 ? -25.827 -6.828 16.305 1.00 94.12 87 LEU A CA 1
ATOM 645 C C . LEU A 1 87 ? -25.892 -7.624 14.992 1.00 94.12 87 LEU A C 1
ATOM 647 O O . LEU A 1 87 ? -24.854 -8.088 14.494 1.00 94.12 87 LEU A O 1
ATOM 651 N N . PRO A 1 88 ? -27.090 -7.744 14.393 1.00 96.62 88 PRO A N 1
ATOM 652 C CA . PRO A 1 88 ? -27.218 -8.284 13.049 1.00 96.62 88 PRO A CA 1
ATOM 653 C C . PRO A 1 88 ? -26.432 -7.415 12.061 1.00 96.62 88 PRO A C 1
ATOM 655 O O . PRO A 1 88 ? -26.263 -6.208 12.258 1.00 96.62 88 PRO A O 1
ATOM 658 N N . ALA A 1 89 ? -25.943 -8.033 10.990 1.00 97.00 89 ALA A N 1
ATOM 659 C CA . ALA A 1 89 ? -25.295 -7.317 9.903 1.00 97.00 89 ALA A CA 1
ATOM 660 C C . ALA A 1 89 ? -26.223 -6.246 9.318 1.00 97.00 89 ALA A C 1
ATOM 662 O O . ALA A 1 89 ? -27.419 -6.473 9.118 1.00 97.00 89 ALA A O 1
ATOM 663 N N . THR A 1 90 ? -25.652 -5.085 9.006 1.00 96.06 90 THR A N 1
ATOM 664 C CA . THR A 1 90 ? -26.377 -4.021 8.307 1.00 96.06 90 THR A CA 1
ATOM 665 C C . THR A 1 90 ? -26.694 -4.453 6.875 1.00 96.06 90 THR A C 1
ATOM 667 O O . THR A 1 90 ? -25.930 -5.201 6.261 1.00 96.06 90 THR A O 1
ATOM 670 N N . GLU A 1 91 ? -27.791 -3.954 6.299 1.00 97.25 91 GLU A N 1
ATOM 671 C CA . GLU A 1 91 ? -28.142 -4.285 4.910 1.00 97.25 91 GLU A CA 1
ATOM 672 C C . GLU A 1 91 ? -27.055 -3.865 3.911 1.00 97.25 91 GLU A C 1
ATOM 674 O O . GLU A 1 91 ? -26.809 -4.584 2.949 1.00 97.25 91 GLU A O 1
ATOM 679 N N . ASN A 1 92 ? -26.321 -2.780 4.177 1.00 96.94 92 ASN A N 1
ATOM 680 C CA . ASN A 1 92 ? -25.193 -2.372 3.336 1.00 96.94 92 ASN A CA 1
ATOM 681 C C . ASN A 1 92 ? -24.072 -3.421 3.324 1.00 96.94 92 ASN A C 1
ATOM 683 O O . ASN A 1 92 ? -23.568 -3.758 2.256 1.00 96.94 92 ASN A O 1
ATOM 687 N N . GLN A 1 93 ? -23.710 -3.979 4.486 1.00 96.88 93 GLN A N 1
ATOM 688 C CA . GLN A 1 93 ? -22.723 -5.065 4.552 1.00 96.88 93 GLN A CA 1
ATOM 689 C C . GLN A 1 93 ? -23.218 -6.312 3.805 1.00 96.88 93 GLN A C 1
ATOM 691 O O . GLN A 1 93 ? -22.444 -6.965 3.110 1.00 96.88 93 GLN A O 1
ATOM 696 N N . LYS A 1 94 ? -24.516 -6.628 3.912 1.00 97.69 94 LYS A N 1
ATOM 697 C CA . LYS A 1 94 ? -25.135 -7.755 3.200 1.00 97.69 94 LYS A CA 1
ATOM 698 C C . LYS A 1 94 ? -25.103 -7.570 1.686 1.00 97.69 94 LYS A C 1
ATOM 700 O O . LYS A 1 94 ? -24.742 -8.503 0.979 1.00 97.69 94 LYS A O 1
ATOM 705 N N . VAL A 1 95 ? -25.461 -6.387 1.185 1.00 97.31 95 VAL A N 1
ATOM 706 C CA . VAL A 1 95 ? -25.378 -6.052 -0.247 1.00 97.31 95 VAL A CA 1
ATOM 707 C C . VAL A 1 95 ? -23.942 -6.188 -0.737 1.00 97.31 95 VAL A C 1
ATOM 709 O O . VAL A 1 95 ? -23.703 -6.907 -1.699 1.00 97.31 95 VAL A O 1
ATOM 712 N N . MET A 1 96 ? -22.985 -5.619 -0.006 1.00 97.12 96 MET A N 1
ATOM 713 C CA . MET A 1 96 ? -21.569 -5.700 -0.355 1.00 97.12 96 MET A CA 1
ATOM 714 C C . MET A 1 96 ? -21.071 -7.149 -0.469 1.00 97.12 96 MET A C 1
ATOM 716 O O . MET A 1 96 ? -20.374 -7.487 -1.421 1.00 97.12 96 MET A O 1
ATOM 720 N N . LEU A 1 97 ? -21.458 -8.034 0.456 1.00 97.00 97 LEU A N 1
ATOM 721 C CA . LEU A 1 97 ? -21.068 -9.445 0.383 1.00 97.00 97 LEU A CA 1
ATOM 722 C C . LEU A 1 97 ? -21.735 -10.189 -0.791 1.00 97.00 97 LEU A C 1
ATOM 724 O O . LEU A 1 97 ? -21.117 -11.069 -1.392 1.00 97.00 97 LEU A O 1
ATOM 728 N N . ARG A 1 98 ? -22.980 -9.829 -1.140 1.00 97.06 98 ARG A N 1
ATOM 729 C CA . ARG A 1 98 ? -23.679 -10.371 -2.320 1.00 97.06 98 ARG A CA 1
ATOM 730 C C . ARG A 1 98 ? -23.019 -9.919 -3.621 1.00 97.06 98 ARG A C 1
ATOM 732 O O . ARG A 1 98 ? -22.882 -10.739 -4.523 1.00 97.06 98 ARG A O 1
ATOM 739 N N . ASP A 1 99 ? -22.569 -8.668 -3.697 1.00 97.06 99 ASP A N 1
ATOM 740 C CA . ASP A 1 99 ? -21.839 -8.129 -4.855 1.00 97.06 99 ASP A CA 1
ATOM 741 C C . ASP A 1 99 ? -20.492 -8.841 -5.053 1.00 97.06 99 ASP A C 1
ATOM 743 O O . ASP A 1 99 ? -20.040 -9.041 -6.180 1.00 97.06 99 ASP A O 1
ATOM 747 N N . LEU A 1 100 ? -19.885 -9.306 -3.957 1.00 96.19 100 LEU A N 1
ATOM 748 C CA . LEU A 1 100 ? -18.703 -10.173 -3.969 1.00 96.19 100 LEU A CA 1
ATOM 749 C C . LEU A 1 100 ? -19.028 -11.646 -4.295 1.00 96.19 100 LEU A C 1
ATOM 751 O O . LEU A 1 100 ? -18.119 -12.472 -4.364 1.00 96.19 100 LEU A O 1
ATOM 755 N N . GLY A 1 101 ? -20.301 -11.993 -4.512 1.00 96.44 101 GLY A N 1
ATOM 756 C CA . GLY A 1 101 ? -20.748 -13.338 -4.881 1.00 96.44 101 GLY A CA 1
ATOM 757 C C . GLY A 1 101 ? -20.793 -14.339 -3.723 1.00 96.44 101 GLY A C 1
ATOM 758 O O . GLY A 1 101 ? -20.818 -15.546 -3.964 1.00 96.44 101 GLY A O 1
ATOM 759 N N . VAL A 1 102 ? -20.796 -13.874 -2.471 1.00 97.38 102 VAL A N 1
ATOM 760 C CA . VAL A 1 102 ? -20.780 -14.743 -1.287 1.00 97.38 102 VAL A CA 1
ATOM 761 C C . VAL A 1 102 ? -22.188 -14.926 -0.727 1.00 97.38 102 VAL A C 1
ATOM 763 O O . VAL A 1 102 ? -22.906 -13.964 -0.459 1.00 97.38 102 VAL A O 1
ATOM 766 N N . SER A 1 103 ? -22.579 -16.181 -0.497 1.00 96.75 103 SER A N 1
ATOM 767 C CA . SER A 1 103 ? -23.820 -16.542 0.196 1.00 96.75 103 SER A CA 1
ATOM 768 C C . SER A 1 103 ? -23.621 -16.604 1.712 1.00 96.75 103 SER A C 1
ATOM 770 O O . SER A 1 103 ? -22.629 -17.163 2.179 1.00 96.75 103 SER A O 1
ATOM 772 N N . PHE A 1 104 ? -24.589 -16.114 2.481 1.00 97.31 104 PHE A N 1
ATOM 773 C CA . PHE A 1 104 ? -24.558 -16.085 3.946 1.00 97.31 104 PHE A CA 1
ATOM 774 C C . PHE A 1 104 ? -25.979 -16.237 4.518 1.00 97.31 104 PHE A C 1
ATOM 776 O O . PHE A 1 104 ? -26.945 -15.979 3.795 1.00 97.31 104 PHE A O 1
ATOM 783 N N . PRO A 1 105 ? -26.134 -16.666 5.784 1.00 97.38 105 PRO A N 1
ATOM 784 C CA . PRO A 1 105 ? -27.445 -16.772 6.420 1.00 97.38 105 PRO A CA 1
ATOM 785 C C . PRO A 1 105 ? -28.021 -15.391 6.778 1.00 97.38 105 PRO A C 1
ATOM 787 O O . PRO A 1 105 ? -27.278 -14.449 7.055 1.00 97.38 105 PRO A O 1
ATOM 790 N N . ASP A 1 106 ? -29.351 -15.265 6.800 1.00 94.19 106 ASP A N 1
ATOM 791 C CA . ASP A 1 106 ? -30.035 -13.977 7.013 1.00 94.19 106 ASP A CA 1
ATOM 792 C C . ASP A 1 106 ? -29.790 -13.361 8.405 1.00 94.19 106 ASP A C 1
ATOM 794 O O . ASP A 1 106 ? -29.865 -12.136 8.557 1.00 94.19 106 ASP A O 1
ATOM 798 N N . ASP A 1 107 ? -29.465 -14.192 9.400 1.00 96.12 107 ASP A N 1
ATOM 799 C CA . ASP A 1 107 ? -29.183 -13.828 10.794 1.00 96.12 107 ASP A CA 1
ATOM 800 C C . ASP A 1 107 ? -27.688 -13.589 11.087 1.00 96.12 107 ASP A C 1
ATOM 802 O O . ASP A 1 107 ? -27.284 -13.495 12.249 1.00 96.12 107 ASP A O 1
ATOM 806 N N . ILE A 1 108 ? -26.855 -13.460 10.047 1.00 97.38 108 ILE A N 1
ATOM 807 C CA . ILE A 1 108 ? -25.420 -13.207 10.201 1.00 97.38 108 ILE A CA 1
ATOM 808 C C . ILE A 1 108 ? -25.146 -11.927 11.007 1.00 97.38 108 ILE A C 1
ATOM 810 O O . ILE A 1 108 ? -25.774 -10.880 10.813 1.00 97.38 108 ILE A O 1
ATOM 814 N N . ARG A 1 109 ? -24.166 -12.000 11.912 1.00 97.12 109 ARG A N 1
ATOM 815 C CA . ARG A 1 109 ? -23.756 -10.867 12.752 1.00 97.12 109 ARG A CA 1
ATOM 816 C C . ARG A 1 109 ? -22.866 -9.891 11.989 1.00 97.12 109 ARG A C 1
ATOM 818 O O . ARG A 1 109 ? -22.121 -10.280 11.090 1.00 97.12 109 ARG A O 1
ATOM 825 N N . SER A 1 110 ? -22.879 -8.627 12.408 1.00 95.44 110 SER A N 1
ATOM 826 C CA . SER A 1 110 ? -22.060 -7.566 11.804 1.00 95.44 110 SER A CA 1
ATOM 827 C C . SER A 1 110 ? -20.552 -7.854 11.872 1.00 95.44 110 SER A C 1
ATOM 829 O O . SER A 1 110 ? -19.817 -7.586 10.927 1.00 95.44 110 SER A O 1
ATOM 831 N N . SER A 1 111 ? -20.072 -8.469 12.954 1.00 93.56 111 SER A N 1
ATOM 832 C CA . SER A 1 111 ? -18.664 -8.873 13.071 1.00 93.56 111 SER A CA 1
ATOM 833 C C . SER A 1 111 ? -18.291 -9.973 12.072 1.00 93.56 111 SER A C 1
ATOM 835 O O . SER A 1 111 ? -17.268 -9.884 11.400 1.00 93.56 111 SER A O 1
ATOM 837 N N . GLN A 1 112 ? -19.152 -10.982 11.924 1.00 95.94 112 GLN A N 1
ATOM 838 C CA . GLN A 1 112 ? -18.935 -12.103 11.008 1.00 95.94 112 GLN A CA 1
ATOM 839 C C . GLN A 1 112 ? -18.942 -11.651 9.548 1.00 95.94 112 GLN A C 1
ATOM 841 O O . GLN A 1 112 ? -18.095 -12.087 8.774 1.00 95.94 112 GLN A O 1
ATOM 846 N N . ILE A 1 113 ? -19.871 -10.767 9.168 1.00 96.81 113 ILE A N 1
ATOM 847 C CA . ILE A 1 113 ? -19.932 -10.280 7.789 1.00 96.81 113 ILE A CA 1
ATOM 848 C C . ILE A 1 113 ? -18.716 -9.418 7.445 1.00 96.81 113 ILE A C 1
ATOM 850 O O . ILE A 1 113 ? -18.167 -9.578 6.363 1.00 96.81 113 ILE A O 1
ATOM 854 N N . SER A 1 114 ? -18.238 -8.578 8.372 1.00 95.12 114 SER A N 1
ATOM 855 C CA . SER A 1 114 ? -17.012 -7.797 8.167 1.00 95.12 114 SER A CA 1
ATOM 856 C C . SER A 1 114 ? -15.800 -8.705 7.957 1.00 95.12 114 SER A C 1
ATOM 858 O O . SER A 1 114 ? -15.056 -8.503 7.006 1.00 95.12 114 SER A O 1
ATOM 860 N N . MET A 1 115 ? -15.662 -9.775 8.751 1.00 96.31 115 MET A N 1
ATOM 861 C CA . MET A 1 115 ? -14.595 -10.764 8.544 1.00 96.31 115 MET A CA 1
ATOM 862 C C . MET A 1 115 ? -14.662 -11.428 7.161 1.00 96.31 115 MET A C 1
ATOM 864 O O . MET A 1 115 ? -13.626 -11.700 6.559 1.00 96.31 115 MET A O 1
ATOM 868 N N . LEU A 1 116 ? -15.868 -11.704 6.652 1.00 97.12 116 LEU A N 1
ATOM 869 C CA . LEU A 1 116 ? -16.037 -12.264 5.310 1.00 97.12 116 LEU A CA 1
ATOM 870 C C . LEU A 1 116 ? -15.687 -11.247 4.217 1.00 97.12 116 LEU A C 1
ATOM 872 O O . LEU A 1 116 ? -15.066 -11.638 3.232 1.00 97.12 116 LEU A O 1
ATOM 876 N N . ILE A 1 117 ? -16.049 -9.968 4.384 1.00 95.50 117 ILE A N 1
ATOM 877 C CA . ILE A 1 117 ? -15.668 -8.884 3.461 1.00 95.50 117 ILE A CA 1
ATOM 878 C C . ILE A 1 117 ? -14.141 -8.794 3.374 1.00 95.50 117 ILE A C 1
ATOM 880 O O . ILE A 1 117 ? -13.590 -8.845 2.274 1.00 95.50 117 ILE A O 1
ATOM 884 N N . ASP A 1 118 ? -13.466 -8.727 4.522 1.00 95.69 118 ASP A N 1
ATOM 885 C CA . ASP A 1 118 ? -12.007 -8.620 4.595 1.00 95.69 118 ASP A CA 1
ATOM 886 C C . ASP A 1 118 ? -11.333 -9.830 3.931 1.00 95.69 118 ASP A C 1
ATOM 888 O O . ASP A 1 118 ? -10.469 -9.674 3.067 1.00 95.69 118 ASP A O 1
ATOM 892 N N . ALA A 1 119 ? -11.804 -11.046 4.234 1.00 96.25 119 ALA A N 1
ATOM 893 C CA . ALA A 1 119 ? -11.298 -12.265 3.606 1.00 96.25 119 ALA A CA 1
ATOM 894 C C . ALA A 1 119 ? -11.493 -12.270 2.078 1.00 96.25 119 ALA A C 1
ATOM 896 O O . ALA A 1 119 ? -10.630 -12.755 1.345 1.00 96.25 119 ALA A O 1
ATOM 897 N N . CYS A 1 120 ? -12.606 -11.727 1.577 1.00 96.06 120 CYS A N 1
ATOM 898 C CA . CYS A 1 120 ? -12.840 -11.613 0.138 1.00 96.06 120 CYS A CA 1
ATOM 899 C C . CYS A 1 120 ? -11.860 -10.646 -0.523 1.00 96.06 120 CYS A C 1
ATOM 901 O O . CYS A 1 120 ? -11.324 -10.969 -1.585 1.00 96.06 120 CYS A O 1
ATOM 903 N N . PHE A 1 121 ? -11.592 -9.494 0.096 1.00 94.44 121 PHE A N 1
ATOM 904 C CA . PHE A 1 121 ? -10.613 -8.544 -0.428 1.00 94.44 121 PHE A CA 1
ATOM 905 C C . PHE A 1 121 ? -9.195 -9.102 -0.415 1.00 94.44 121 PHE A C 1
ATOM 907 O O . PHE A 1 121 ? -8.479 -8.949 -1.405 1.00 94.44 121 PHE A O 1
ATOM 914 N N . ASP A 1 122 ? -8.815 -9.825 0.636 1.00 93.81 122 ASP A N 1
ATOM 915 C CA . ASP A 1 122 ? -7.523 -10.505 0.691 1.00 93.81 122 ASP A CA 1
ATOM 916 C C . ASP A 1 122 ? -7.382 -11.536 -0.437 1.00 93.81 122 ASP A C 1
ATOM 918 O O . ASP A 1 122 ? -6.357 -11.580 -1.122 1.00 93.81 122 ASP A O 1
ATOM 922 N N . ILE A 1 123 ? -8.421 -12.342 -0.689 1.00 93.06 123 ILE A N 1
ATOM 923 C CA . ILE A 1 123 ? -8.424 -13.317 -1.788 1.00 93.06 123 ILE A CA 1
ATOM 924 C C . ILE A 1 123 ? -8.344 -12.608 -3.144 1.00 93.06 123 ILE A C 1
ATOM 926 O O . ILE A 1 123 ? -7.549 -13.015 -3.994 1.00 93.06 123 ILE A O 1
ATOM 930 N N . GLN A 1 124 ? -9.117 -11.542 -3.359 1.00 91.44 124 GLN A N 1
ATOM 931 C CA . GLN A 1 124 ? -9.065 -10.766 -4.601 1.00 91.44 124 GLN A CA 1
ATOM 932 C C . GLN A 1 124 ? -7.684 -10.138 -4.820 1.00 91.44 124 GLN A C 1
ATOM 934 O O . GLN A 1 124 ? -7.149 -10.230 -5.925 1.00 91.44 124 GLN A O 1
ATOM 939 N N . GLY A 1 125 ? -7.064 -9.586 -3.775 1.00 91.44 125 GLY A N 1
ATOM 940 C CA . GLY A 1 125 ? -5.700 -9.058 -3.824 1.00 91.44 125 GLY A CA 1
ATOM 941 C C . GLY A 1 125 ? -4.666 -10.138 -4.155 1.00 91.44 125 GLY A C 1
ATOM 942 O O . GLY A 1 125 ? -3.781 -9.935 -4.993 1.00 91.44 125 GLY A O 1
ATOM 943 N N . GLN A 1 126 ? -4.805 -11.331 -3.574 1.00 88.69 126 GLN A N 1
ATOM 944 C CA . GLN A 1 126 ? -3.968 -12.485 -3.916 1.00 88.69 126 GLN A CA 1
ATOM 945 C C . GLN A 1 126 ? -4.174 -12.948 -5.363 1.00 88.69 126 GLN A C 1
ATOM 947 O O . GLN A 1 126 ? -3.213 -13.317 -6.030 1.00 88.69 126 GLN A O 1
ATOM 952 N N . MET A 1 127 ? -5.401 -12.942 -5.884 1.00 84.06 127 MET A N 1
ATOM 953 C CA . MET A 1 127 ? -5.658 -13.304 -7.282 1.00 84.06 127 MET A CA 1
ATOM 954 C C . MET A 1 127 ? -5.095 -12.261 -8.252 1.00 84.06 127 MET A C 1
ATOM 956 O O . MET A 1 127 ? -4.460 -12.632 -9.241 1.00 84.06 127 MET A O 1
ATOM 960 N N . ALA A 1 128 ? -5.269 -10.976 -7.938 1.00 84.56 128 ALA A N 1
ATOM 961 C CA . ALA A 1 128 ? -4.759 -9.863 -8.732 1.00 84.56 128 ALA A CA 1
ATOM 962 C C . ALA A 1 128 ? -3.225 -9.847 -8.798 1.00 84.56 128 ALA A C 1
ATOM 964 O O . ALA A 1 128 ? -2.670 -9.486 -9.829 1.00 84.56 128 ALA A O 1
ATOM 965 N N . SER A 1 129 ? -2.540 -10.283 -7.736 1.00 81.88 129 SER A N 1
ATOM 966 C CA . SER A 1 129 ? -1.073 -10.400 -7.698 1.00 81.88 129 SER A CA 1
ATOM 967 C C . SER A 1 129 ? -0.546 -11.711 -8.289 1.00 81.88 129 SER A C 1
ATOM 969 O O . SER A 1 129 ? 0.509 -11.722 -8.919 1.00 81.88 129 SER A O 1
ATOM 971 N N . ARG A 1 130 ? -1.280 -12.824 -8.164 1.00 81.81 130 ARG A N 1
ATOM 972 C CA . ARG A 1 130 ? -0.855 -14.125 -8.712 1.00 81.81 130 ARG A CA 1
ATOM 973 C C . ARG A 1 130 ? -0.853 -14.175 -10.234 1.00 81.81 130 ARG A C 1
ATOM 975 O O . ARG A 1 130 ? -0.030 -14.888 -10.799 1.00 81.81 130 ARG A O 1
ATOM 982 N N . ALA A 1 131 ? -1.778 -13.487 -10.901 1.00 80.62 131 ALA A N 1
ATOM 983 C CA . ALA A 1 131 ? -1.828 -13.461 -12.363 1.00 80.62 131 ALA A CA 1
ATOM 984 C C . ALA A 1 131 ? -0.553 -12.858 -12.996 1.00 80.62 131 ALA A C 1
ATOM 986 O O . ALA A 1 131 ? 0.067 -13.557 -13.799 1.00 80.62 131 ALA A O 1
ATOM 987 N N . PRO A 1 132 ? -0.100 -11.643 -12.619 1.00 80.19 132 PRO A N 1
ATOM 988 C CA . PRO A 1 132 ? 1.149 -11.089 -13.130 1.00 80.19 132 PRO A CA 1
ATOM 989 C C . PRO A 1 132 ? 2.358 -11.914 -12.692 1.00 80.19 132 PRO A C 1
ATOM 991 O O . PRO A 1 132 ? 3.198 -12.187 -13.533 1.00 80.19 132 PRO A O 1
ATOM 994 N N . GLN A 1 133 ? 2.404 -12.420 -11.453 1.00 82.25 133 GLN A N 1
ATOM 995 C CA . GLN A 1 133 ? 3.509 -13.282 -11.001 1.00 82.25 133 GLN A CA 1
ATOM 996 C C . GLN A 1 133 ? 3.630 -14.569 -11.822 1.00 82.25 133 GLN A C 1
ATOM 998 O 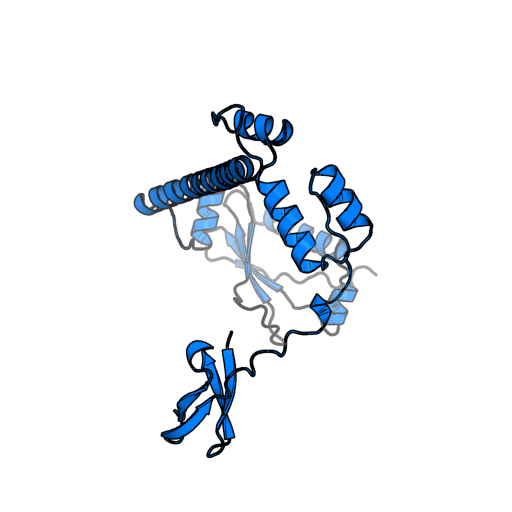O . GLN A 1 133 ? 4.724 -14.947 -12.219 1.00 82.25 133 GLN A O 1
ATOM 1003 N N . ARG A 1 134 ? 2.511 -15.244 -12.116 1.00 83.06 134 ARG A N 1
ATOM 1004 C CA . ARG A 1 134 ? 2.522 -16.439 -12.973 1.00 83.06 134 ARG A CA 1
ATOM 1005 C C . ARG A 1 134 ? 2.913 -16.107 -14.402 1.00 83.06 134 ARG A C 1
ATOM 1007 O O . ARG A 1 134 ? 3.590 -16.910 -15.030 1.00 83.06 134 ARG A O 1
ATOM 1014 N N . HIS A 1 135 ? 2.459 -14.971 -14.923 1.00 80.81 135 HIS A N 1
ATOM 1015 C CA . HIS A 1 135 ? 2.824 -14.540 -16.265 1.00 80.81 135 HIS A CA 1
ATOM 1016 C C . HIS A 1 135 ? 4.316 -14.207 -16.355 1.00 80.81 135 HIS A C 1
ATOM 1018 O O . HIS A 1 135 ? 4.991 -14.670 -17.265 1.00 80.81 135 HIS A O 1
ATOM 1024 N N . GLU A 1 136 ? 4.844 -13.485 -15.372 1.00 80.62 136 GLU A N 1
ATOM 1025 C CA . GLU A 1 136 ? 6.266 -13.187 -15.227 1.00 80.62 136 GLU A CA 1
ATOM 1026 C C . GLU A 1 136 ? 7.086 -14.475 -15.080 1.00 80.62 136 GLU A C 1
ATOM 1028 O O . GLU A 1 136 ? 8.069 -14.671 -15.781 1.00 80.62 136 GLU A O 1
ATOM 1033 N N . GLU A 1 137 ? 6.645 -15.425 -14.256 1.00 85.19 137 GLU A N 1
ATOM 1034 C CA . GLU A 1 137 ? 7.326 -16.711 -14.108 1.00 85.19 137 GLU A CA 1
ATOM 1035 C C . GLU A 1 137 ? 7.286 -17.546 -15.397 1.00 85.19 137 GLU A C 1
ATOM 1037 O O . GLU A 1 137 ? 8.286 -18.165 -15.750 1.00 85.19 137 GLU A O 1
ATOM 1042 N N . GLN A 1 138 ? 6.179 -17.524 -16.146 1.00 86.06 138 GLN A N 1
ATOM 1043 C CA . GLN A 1 138 ? 6.092 -18.150 -17.470 1.00 86.06 138 GLN A CA 1
ATOM 1044 C C . GLN A 1 138 ? 7.040 -17.495 -18.476 1.00 86.06 138 GLN A C 1
ATOM 1046 O O . GLN A 1 138 ? 7.727 -18.204 -19.207 1.00 86.06 138 GLN A O 1
ATOM 1051 N N . LEU A 1 139 ? 7.106 -16.162 -18.501 1.00 83.69 139 LEU A N 1
ATOM 1052 C CA . LEU A 1 139 ? 8.037 -15.420 -19.348 1.00 83.69 139 LEU A CA 1
ATOM 1053 C C . LEU A 1 139 ? 9.491 -15.724 -18.964 1.00 83.69 139 LEU A C 1
ATOM 1055 O O . LEU A 1 139 ? 10.322 -15.921 -19.844 1.00 83.69 139 LEU A O 1
ATOM 1059 N N . ARG A 1 140 ? 9.796 -15.849 -17.668 1.00 84.12 140 ARG A N 1
ATOM 1060 C CA . ARG A 1 140 ? 11.127 -16.227 -17.177 1.00 84.12 140 ARG A CA 1
ATOM 1061 C C . ARG A 1 140 ? 11.475 -17.673 -17.537 1.00 84.12 140 ARG A C 1
ATOM 1063 O O . ARG A 1 140 ? 12.582 -17.933 -17.986 1.00 84.12 140 ARG A O 1
ATOM 1070 N N . GLN A 1 141 ? 10.542 -18.617 -17.396 1.00 87.25 141 GLN A N 1
ATOM 1071 C CA . GLN A 1 141 ? 10.741 -20.019 -17.799 1.00 87.25 141 GLN A CA 1
ATOM 1072 C C . GLN A 1 141 ? 10.900 -20.187 -19.313 1.00 87.25 141 GLN A C 1
ATOM 1074 O O . GLN A 1 141 ? 11.591 -21.101 -19.758 1.00 87.25 141 GLN A O 1
ATOM 1079 N N . ALA A 1 142 ? 10.259 -19.321 -20.096 1.00 89.00 142 ALA A N 1
ATOM 1080 C CA . ALA A 1 142 ? 10.387 -19.281 -21.545 1.00 89.00 142 ALA A CA 1
ATOM 1081 C C . ALA A 1 142 ? 11.647 -18.536 -22.025 1.00 89.00 142 ALA A C 1
ATOM 1083 O O . ALA A 1 142 ? 11.810 -18.387 -23.233 1.00 89.00 142 ALA A O 1
ATOM 1084 N N . ASP A 1 143 ? 12.503 -18.063 -21.109 1.00 83.44 143 ASP A N 1
ATOM 1085 C CA . ASP A 1 143 ? 13.681 -17.234 -21.412 1.00 83.44 143 ASP A CA 1
ATOM 1086 C C . ASP A 1 143 ? 13.322 -15.960 -22.209 1.00 83.44 143 ASP A C 1
ATOM 1088 O O . ASP A 1 143 ? 14.081 -15.456 -23.031 1.00 83.44 143 ASP A O 1
ATOM 1092 N N . MET A 1 144 ? 12.103 -15.452 -21.992 1.00 80.44 144 MET A N 1
ATOM 1093 C CA . MET A 1 144 ? 11.562 -14.249 -22.633 1.00 80.44 144 MET A CA 1
ATOM 1094 C C . MET A 1 144 ? 11.701 -12.995 -21.764 1.00 80.44 144 MET A C 1
ATOM 1096 O O . MET A 1 144 ? 11.471 -11.886 -22.244 1.00 80.44 144 MET A O 1
ATOM 1100 N N . LEU A 1 145 ? 12.036 -13.157 -20.483 1.00 79.06 145 LEU A N 1
ATOM 1101 C CA . LEU A 1 145 ? 12.365 -12.058 -19.581 1.00 79.06 145 LEU A CA 1
ATOM 1102 C C . LEU A 1 145 ? 13.877 -11.902 -19.522 1.00 79.06 145 LEU A C 1
ATOM 1104 O O . LEU A 1 145 ? 14.579 -12.780 -19.032 1.00 79.06 145 LEU A O 1
ATOM 1108 N N . ILE A 1 146 ? 14.356 -10.757 -19.992 1.00 77.25 146 ILE A N 1
ATOM 1109 C CA . ILE A 1 146 ? 15.745 -10.360 -19.825 1.00 77.25 146 ILE A CA 1
ATOM 1110 C C . ILE A 1 146 ? 15.813 -9.545 -18.527 1.00 77.25 146 ILE A C 1
ATOM 1112 O O . ILE A 1 146 ? 15.239 -8.460 -18.458 1.00 77.25 146 ILE A O 1
ATOM 1116 N N . ASP A 1 147 ? 16.482 -10.067 -17.491 1.00 77.12 147 ASP A N 1
ATOM 1117 C CA . ASP A 1 147 ? 16.607 -9.382 -16.187 1.00 77.12 147 ASP A CA 1
ATOM 1118 C C . ASP A 1 147 ? 17.433 -8.075 -16.292 1.00 77.12 147 ASP A C 1
ATOM 1120 O O . ASP A 1 147 ? 17.341 -7.198 -15.434 1.00 77.12 147 ASP A O 1
ATOM 1124 N N . SER A 1 148 ? 18.221 -7.927 -17.362 1.00 79.81 148 SER A N 1
ATOM 1125 C CA . SER A 1 148 ? 18.952 -6.709 -17.722 1.00 79.81 148 SER A CA 1
ATOM 1126 C C . SER A 1 148 ? 19.108 -6.610 -19.242 1.00 79.81 148 SER A C 1
ATOM 1128 O O . SER A 1 148 ? 19.753 -7.471 -19.840 1.00 79.81 148 SER A O 1
ATOM 1130 N N . ALA A 1 149 ? 18.565 -5.572 -19.873 1.00 78.69 149 ALA A N 1
ATOM 1131 C CA . ALA A 1 149 ? 18.853 -5.280 -21.275 1.00 78.69 149 ALA A CA 1
ATOM 1132 C C . ALA A 1 149 ? 20.065 -4.346 -21.357 1.00 78.69 149 ALA A C 1
ATOM 1134 O O . ALA A 1 149 ? 20.139 -3.375 -20.605 1.00 78.69 149 ALA A O 1
ATOM 1135 N N . THR A 1 150 ? 21.002 -4.615 -22.266 1.00 83.06 150 THR A N 1
ATOM 1136 C CA . THR A 1 150 ? 21.959 -3.574 -22.663 1.00 83.06 150 THR A CA 1
ATOM 1137 C C . THR A 1 150 ? 21.209 -2.447 -23.369 1.00 83.06 150 THR A C 1
ATOM 1139 O O . THR A 1 150 ? 20.140 -2.682 -23.941 1.00 83.06 150 THR A O 1
ATOM 1142 N N . ASP A 1 151 ? 21.778 -1.241 -23.395 1.00 77.62 151 ASP A N 1
ATOM 1143 C CA . ASP A 1 151 ? 21.172 -0.122 -24.126 1.00 77.62 151 ASP A CA 1
ATOM 1144 C C . ASP A 1 151 ? 20.870 -0.527 -25.573 1.00 77.62 151 ASP A C 1
ATOM 1146 O O . ASP A 1 151 ? 19.757 -0.357 -26.051 1.00 77.62 151 ASP A O 1
ATOM 1150 N N . ILE A 1 152 ? 21.809 -1.209 -26.236 1.00 76.75 152 ILE A N 1
ATOM 1151 C CA . ILE A 1 152 ? 21.638 -1.703 -27.610 1.00 76.75 152 ILE A CA 1
ATOM 1152 C C . ILE A 1 152 ? 20.426 -2.639 -27.731 1.00 76.75 152 ILE A C 1
ATOM 1154 O O . ILE A 1 152 ? 19.630 -2.480 -28.653 1.00 76.75 152 ILE A O 1
ATOM 1158 N N . GLN A 1 153 ? 20.243 -3.583 -26.803 1.00 80.88 153 GLN A N 1
ATOM 1159 C CA . GLN A 1 153 ? 19.098 -4.503 -26.824 1.00 80.88 153 GLN A CA 1
ATOM 1160 C C . GLN A 1 153 ? 17.765 -3.770 -26.632 1.00 80.88 153 GLN A C 1
ATOM 1162 O O . GLN A 1 153 ? 16.788 -4.086 -27.312 1.00 80.88 153 GLN A O 1
ATOM 1167 N N . LEU A 1 154 ? 17.723 -2.778 -25.737 1.00 80.06 154 LEU A N 1
ATOM 1168 C CA . LEU A 1 154 ? 16.537 -1.948 -25.525 1.00 80.06 154 LEU A CA 1
ATOM 1169 C C . LEU A 1 154 ? 16.179 -1.169 -26.800 1.00 80.06 154 LEU A C 1
ATOM 1171 O O . LEU A 1 154 ? 15.018 -1.142 -27.210 1.00 80.06 154 LEU A O 1
ATOM 1175 N N . LEU A 1 155 ? 17.184 -0.569 -27.440 1.00 76.81 155 LEU A N 1
ATOM 1176 C CA . LEU A 1 155 ? 17.023 0.200 -28.674 1.00 76.81 155 LEU A CA 1
ATOM 1177 C C . LEU A 1 155 ? 16.551 -0.709 -29.816 1.00 76.81 155 LEU A C 1
ATOM 1179 O O . LEU A 1 155 ? 15.566 -0.402 -30.481 1.00 76.81 155 LEU A O 1
ATOM 1183 N N . GLN A 1 156 ? 17.168 -1.876 -30.002 1.00 77.56 156 GLN A N 1
ATOM 1184 C CA . GLN A 1 156 ? 16.733 -2.848 -31.009 1.00 77.56 156 GLN A CA 1
ATOM 1185 C C . GLN A 1 156 ? 15.274 -3.283 -30.792 1.00 77.56 156 GLN A C 1
ATOM 1187 O O . GLN A 1 156 ? 14.496 -3.320 -31.744 1.00 77.56 156 GLN A O 1
ATOM 1192 N N . GLU A 1 157 ? 14.858 -3.542 -29.551 1.00 82.31 157 GLU A N 1
ATOM 1193 C CA . GLU A 1 157 ? 13.476 -3.929 -29.244 1.00 82.31 157 GLU A CA 1
ATOM 1194 C C . GLU A 1 157 ? 12.468 -2.802 -29.521 1.00 82.31 157 GLU A C 1
ATOM 1196 O O . GLU A 1 157 ? 11.389 -3.038 -30.072 1.00 82.31 157 GLU A O 1
ATOM 1201 N N . LEU A 1 158 ? 12.805 -1.555 -29.183 1.00 79.44 158 LEU A N 1
ATOM 1202 C CA . LEU A 1 158 ? 11.967 -0.402 -29.515 1.00 79.44 158 LEU A CA 1
ATOM 1203 C C . LEU A 1 158 ? 11.869 -0.192 -31.035 1.00 79.44 158 LEU A C 1
ATOM 1205 O O . LEU A 1 158 ? 10.784 0.123 -31.536 1.00 79.44 158 LEU A O 1
ATOM 1209 N N . SER A 1 159 ? 12.968 -0.422 -31.762 1.00 78.00 159 SER A N 1
ATOM 1210 C CA . SER A 1 159 ? 13.028 -0.317 -33.225 1.00 78.00 159 SER A CA 1
ATOM 1211 C C . SER A 1 159 ? 12.154 -1.385 -33.884 1.00 78.00 159 SER A C 1
ATOM 1213 O O . SER A 1 159 ? 11.301 -1.062 -34.711 1.00 78.00 159 SER A O 1
ATOM 1215 N N . ASN A 1 160 ? 12.240 -2.635 -33.415 1.00 80.06 160 ASN A N 1
ATOM 1216 C CA . ASN A 1 160 ? 11.406 -3.751 -33.876 1.00 80.06 160 ASN A CA 1
ATOM 1217 C C . ASN A 1 160 ? 9.900 -3.493 -33.697 1.00 80.06 160 ASN A C 1
ATOM 1219 O O . ASN A 1 160 ? 9.078 -4.013 -34.452 1.00 80.06 160 ASN A O 1
ATOM 1223 N N . ARG A 1 161 ? 9.515 -2.660 -32.721 1.00 81.56 161 ARG A N 1
ATOM 1224 C CA . ARG A 1 161 ? 8.121 -2.235 -32.494 1.00 81.56 161 ARG A CA 1
ATOM 1225 C C . ARG A 1 161 ? 7.673 -1.091 -33.411 1.00 81.56 161 ARG A C 1
ATOM 1227 O O . ARG A 1 161 ? 6.570 -0.572 -33.227 1.00 81.56 161 ARG A O 1
ATOM 1234 N N . GLY A 1 162 ? 8.508 -0.681 -34.367 1.00 78.94 162 GLY A N 1
ATOM 1235 C CA . GLY A 1 162 ? 8.238 0.404 -35.309 1.00 78.94 162 GLY A CA 1
ATOM 1236 C C . GLY A 1 162 ? 8.168 1.777 -34.643 1.00 78.94 162 GLY A C 1
ATOM 1237 O O . GLY A 1 162 ? 7.495 2.673 -35.153 1.00 78.94 162 GLY A O 1
ATOM 1238 N N . ARG A 1 163 ? 8.794 1.942 -33.470 1.00 76.44 163 ARG A N 1
ATOM 1239 C CA . ARG A 1 163 ? 8.851 3.234 -32.787 1.00 76.44 163 ARG A CA 1
ATOM 1240 C C . ARG A 1 163 ? 10.139 3.944 -33.176 1.00 76.44 163 ARG A C 1
ATOM 1242 O O . ARG A 1 163 ? 11.213 3.366 -33.087 1.00 76.44 163 ARG A O 1
ATOM 1249 N N . LEU A 1 164 ? 10.010 5.206 -33.571 1.00 65.62 164 LEU A N 1
ATOM 1250 C CA . LEU A 1 164 ? 11.139 6.118 -33.721 1.00 65.62 164 LEU A CA 1
ATOM 1251 C C . LEU A 1 164 ? 11.533 6.626 -32.337 1.00 65.62 164 LEU A C 1
ATOM 1253 O O . LEU A 1 164 ? 10.677 7.093 -31.583 1.00 65.62 164 LEU A O 1
ATOM 1257 N N . PHE A 1 165 ? 12.814 6.547 -32.009 1.00 72.06 165 PHE A N 1
ATOM 1258 C CA . PHE A 1 165 ? 13.357 7.104 -30.778 1.00 72.06 165 PHE A CA 1
ATOM 1259 C C . PHE A 1 165 ? 14.801 7.550 -31.000 1.00 72.06 165 PHE A C 1
ATOM 1261 O O . PHE A 1 165 ? 15.518 7.054 -31.870 1.00 72.06 165 PHE A O 1
ATOM 1268 N N . PHE A 1 166 ? 15.200 8.505 -30.175 1.00 76.38 166 PHE A N 1
ATOM 1269 C CA . PHE A 1 166 ? 16.579 8.858 -29.889 1.00 76.38 166 PHE A CA 1
ATOM 1270 C C . PHE A 1 166 ? 16.786 8.583 -28.401 1.00 76.38 166 PHE A C 1
ATOM 1272 O O . PHE A 1 166 ? 15.879 8.805 -27.592 1.00 76.38 166 PHE A O 1
ATOM 1279 N N . THR A 1 167 ? 17.956 8.083 -28.032 1.00 77.69 167 THR A N 1
ATOM 1280 C CA . THR A 1 167 ? 18.270 7.782 -26.637 1.00 77.69 167 THR A CA 1
ATOM 1281 C C . THR A 1 167 ? 19.531 8.507 -26.229 1.00 77.69 167 THR A C 1
ATOM 1283 O O . THR A 1 167 ? 20.567 8.392 -26.883 1.00 77.69 167 THR A O 1
ATOM 1286 N N . PHE A 1 168 ? 19.400 9.262 -25.139 1.00 80.06 168 PHE A N 1
ATOM 1287 C CA . PHE A 1 168 ? 20.497 9.898 -24.432 1.00 80.06 168 PHE A CA 1
ATOM 1288 C C . PHE A 1 168 ? 20.961 8.937 -23.344 1.00 80.06 168 PHE A C 1
ATOM 1290 O O . PHE A 1 168 ? 20.245 8.701 -22.373 1.00 80.06 168 PHE A O 1
ATOM 1297 N N . ILE A 1 169 ? 22.136 8.360 -23.543 1.00 77.06 169 ILE A N 1
ATOM 1298 C CA . ILE A 1 169 ? 22.817 7.530 -22.557 1.00 77.06 169 ILE A CA 1
ATOM 1299 C C . ILE A 1 169 ? 23.828 8.448 -21.878 1.00 77.06 169 ILE A C 1
ATOM 1301 O O . ILE A 1 169 ? 24.667 9.034 -22.556 1.00 77.06 169 ILE A O 1
ATOM 1305 N N . MET A 1 170 ? 23.722 8.630 -20.568 1.00 77.38 170 MET A N 1
ATOM 1306 C CA . MET A 1 170 ? 24.764 9.309 -19.797 1.00 77.38 170 MET A CA 1
ATOM 1307 C C . MET A 1 170 ? 25.722 8.229 -19.315 1.00 77.38 170 MET A C 1
ATOM 1309 O O . MET A 1 170 ? 25.270 7.260 -18.711 1.00 77.38 170 MET A O 1
ATOM 1313 N N . ASP A 1 171 ? 27.006 8.358 -19.644 1.00 70.69 171 ASP A N 1
ATOM 1314 C CA . ASP A 1 171 ? 27.996 7.319 -19.329 1.00 70.69 171 ASP A CA 1
ATOM 1315 C C . ASP A 1 171 ? 28.470 7.393 -17.865 1.00 70.69 171 ASP A C 1
ATOM 1317 O O . ASP A 1 171 ? 29.063 6.442 -17.356 1.00 70.69 171 ASP A O 1
ATOM 1321 N N . ASP A 1 172 ? 28.163 8.492 -17.171 1.00 70.25 172 ASP A N 1
ATOM 1322 C CA . ASP A 1 172 ? 28.408 8.640 -15.741 1.00 70.25 172 ASP A CA 1
ATOM 1323 C C . ASP A 1 172 ? 27.256 8.046 -14.913 1.00 70.25 172 ASP A C 1
ATOM 1325 O O . ASP A 1 172 ? 26.177 8.629 -14.781 1.00 70.25 172 ASP A O 1
ATOM 1329 N N . ASP A 1 173 ? 27.528 6.894 -14.289 1.00 57.62 173 ASP A N 1
ATOM 1330 C CA . ASP A 1 173 ? 26.634 6.189 -13.348 1.00 57.62 173 ASP A CA 1
ATOM 1331 C C . ASP A 1 173 ? 26.278 7.021 -12.105 1.00 57.62 173 ASP A C 1
ATOM 1333 O O . ASP A 1 173 ? 25.378 6.683 -11.329 1.00 57.62 173 ASP A O 1
ATOM 1337 N N . GLU A 1 174 ? 26.990 8.119 -11.883 1.00 54.12 174 GLU A N 1
ATOM 1338 C CA . GLU A 1 174 ? 26.764 8.994 -10.760 1.00 54.12 174 GLU A CA 1
ATOM 1339 C C . GLU A 1 174 ? 26.684 10.429 -11.264 1.00 54.12 174 GLU A C 1
ATOM 1341 O O . GLU A 1 174 ? 27.646 10.953 -11.813 1.00 54.12 174 GLU A O 1
ATOM 1346 N N . PHE A 1 175 ? 25.585 11.121 -10.946 1.00 56.72 175 PHE A N 1
ATOM 1347 C CA . PHE A 1 175 ? 25.544 12.586 -10.833 1.00 56.72 175 PHE A CA 1
ATOM 1348 C C . PHE A 1 175 ? 26.494 13.062 -9.711 1.00 56.72 175 PHE A C 1
ATOM 1350 O O . PHE A 1 175 ? 26.131 13.833 -8.823 1.00 56.72 175 PHE A O 1
ATOM 1357 N N . ARG A 1 176 ? 27.717 12.535 -9.659 1.00 52.72 176 ARG A N 1
ATOM 1358 C CA . ARG A 1 176 ? 28.795 13.068 -8.856 1.00 52.72 176 ARG A CA 1
ATOM 1359 C C . ARG A 1 176 ? 29.272 14.273 -9.631 1.00 52.72 176 ARG A C 1
ATOM 1361 O O . ARG A 1 176 ? 30.083 14.152 -10.538 1.00 52.72 176 ARG A O 1
ATOM 1368 N N . TYR A 1 177 ? 28.724 15.418 -9.237 1.00 58.41 177 TYR A N 1
ATOM 1369 C CA . TYR A 1 177 ? 29.160 16.765 -9.581 1.00 58.41 177 TYR A CA 1
ATOM 1370 C C . TYR A 1 177 ? 30.630 16.966 -9.170 1.00 58.41 177 TYR A C 1
ATOM 1372 O O . TYR A 1 177 ? 30.938 17.690 -8.226 1.00 58.41 177 TYR A O 1
ATOM 1380 N N . GLN A 1 178 ? 31.554 16.244 -9.801 1.00 56.69 178 GLN A N 1
ATOM 1381 C CA . GLN A 1 178 ? 32.971 16.513 -9.674 1.00 56.69 178 GLN A CA 1
ATOM 1382 C C . GLN A 1 178 ? 33.236 17.760 -10.503 1.00 56.69 178 GLN A C 1
ATOM 1384 O O . GLN A 1 178 ? 33.052 17.770 -11.718 1.00 56.69 178 GLN A O 1
ATOM 1389 N N . GLU A 1 179 ? 33.602 18.827 -9.805 1.00 59.53 179 GLU A N 1
ATOM 1390 C CA . GLU A 1 179 ? 33.952 20.117 -10.381 1.00 59.53 179 GLU A CA 1
ATOM 1391 C C . GLU A 1 179 ? 34.939 19.931 -11.547 1.00 59.53 179 GLU A C 1
ATOM 1393 O O . GLU A 1 179 ? 36.087 19.527 -11.353 1.00 59.53 179 GLU A O 1
ATOM 1398 N N . GLY A 1 180 ? 34.491 20.241 -12.766 1.00 61.94 180 GLY A N 1
ATOM 1399 C CA . GLY A 1 180 ? 35.386 20.533 -13.886 1.00 61.94 180 GLY A CA 1
ATOM 1400 C C . GLY A 1 180 ? 35.460 19.526 -15.031 1.00 61.94 180 GLY A C 1
ATOM 1401 O O . GLY A 1 180 ? 36.262 19.762 -15.936 1.00 61.94 180 GLY A O 1
ATOM 1402 N N . LEU A 1 181 ? 34.656 18.457 -15.058 1.00 63.62 181 LEU A N 1
ATOM 1403 C CA . LEU A 1 181 ? 34.538 17.627 -16.263 1.00 63.62 181 LEU A CA 1
ATOM 1404 C C . LEU A 1 181 ? 33.202 17.859 -16.977 1.00 63.62 181 LEU A C 1
ATOM 1406 O O . LEU A 1 181 ? 32.172 17.996 -16.315 1.00 63.62 181 LEU A O 1
ATOM 1410 N N . PRO A 1 182 ? 33.212 17.936 -18.321 1.00 67.44 182 PRO A N 1
ATOM 1411 C CA . PRO A 1 182 ? 31.978 17.918 -19.085 1.00 67.44 182 PRO A CA 1
ATOM 1412 C C . PRO A 1 182 ? 31.250 16.602 -18.814 1.00 67.44 182 PRO A C 1
ATOM 1414 O O . PRO A 1 182 ? 31.895 15.557 -18.733 1.00 67.44 182 PRO A O 1
ATOM 1417 N N . ILE A 1 183 ? 29.924 16.646 -18.701 1.00 70.00 183 ILE A N 1
ATOM 1418 C CA . ILE A 1 183 ? 29.138 15.413 -18.615 1.00 70.00 183 ILE A CA 1
ATOM 1419 C C . ILE A 1 183 ? 29.257 14.734 -19.976 1.00 70.00 183 ILE A C 1
ATOM 1421 O O . ILE A 1 183 ? 28.895 15.317 -21.007 1.00 70.00 183 ILE A O 1
ATOM 1425 N N . GLU A 1 184 ? 29.797 13.520 -19.974 1.00 73.62 184 GLU A N 1
ATOM 1426 C CA . GLU A 1 184 ? 29.935 12.713 -21.175 1.00 73.62 184 GLU A CA 1
ATOM 1427 C C . GLU A 1 184 ? 28.685 11.852 -21.367 1.00 73.62 184 GLU A C 1
ATOM 1429 O O . GLU A 1 184 ? 28.166 11.207 -20.450 1.00 73.62 184 GLU A O 1
ATOM 1434 N N . GLY A 1 185 ? 28.168 11.859 -22.589 1.00 75.75 185 GLY A N 1
ATOM 1435 C CA . GLY A 1 185 ? 27.054 11.010 -22.961 1.00 75.75 185 GLY A CA 1
ATOM 1436 C C . GLY A 1 185 ? 27.144 10.530 -24.396 1.00 75.75 185 GLY A C 1
ATOM 1437 O O . GLY A 1 185 ? 27.940 10.993 -25.216 1.00 75.75 185 GLY A O 1
ATOM 1438 N N . ARG A 1 186 ? 26.259 9.604 -24.732 1.00 79.50 186 ARG A N 1
ATOM 1439 C CA . ARG A 1 186 ? 26.087 9.071 -26.076 1.00 79.50 186 ARG A CA 1
ATOM 1440 C C . ARG A 1 186 ? 24.661 9.291 -26.534 1.00 79.50 186 ARG A C 1
ATOM 1442 O O . ARG A 1 186 ? 23.708 9.067 -25.792 1.00 79.50 186 ARG A O 1
ATOM 1449 N N . ILE A 1 187 ? 24.524 9.729 -27.777 1.00 81.44 187 ILE A N 1
ATOM 1450 C CA . ILE A 1 187 ? 23.232 9.848 -28.444 1.00 81.44 187 ILE A CA 1
ATOM 1451 C C . ILE A 1 187 ? 23.181 8.767 -29.508 1.00 81.44 187 ILE A C 1
ATOM 1453 O O . ILE A 1 187 ? 24.023 8.722 -30.405 1.00 81.44 187 ILE A O 1
ATOM 1457 N N . THR A 1 188 ? 22.183 7.902 -29.402 1.00 79.44 188 THR A N 1
ATOM 1458 C CA . THR A 1 188 ? 21.944 6.823 -30.363 1.00 79.44 188 THR A CA 1
ATOM 1459 C C . THR A 1 188 ? 20.557 6.970 -30.974 1.00 79.44 188 THR A C 1
ATOM 1461 O O . THR A 1 188 ? 19.616 7.410 -30.307 1.00 79.44 188 THR A O 1
ATOM 1464 N N . TRP A 1 189 ? 20.428 6.638 -32.257 1.00 81.81 189 TRP A N 1
ATOM 1465 C CA . TRP A 1 189 ? 19.158 6.673 -32.984 1.00 81.81 189 TRP A CA 1
ATOM 1466 C C . TRP A 1 189 ? 19.043 5.506 -33.965 1.00 81.81 189 TRP A C 1
ATOM 1468 O O . TRP A 1 189 ? 20.030 4.862 -34.324 1.00 81.81 189 TRP A O 1
ATOM 1478 N N . THR A 1 190 ? 17.808 5.232 -34.381 1.00 78.69 190 THR A N 1
ATOM 1479 C CA . THR A 1 190 ? 17.479 4.226 -35.400 1.00 78.69 190 THR A CA 1
ATOM 1480 C C . THR A 1 190 ? 17.815 4.713 -36.808 1.00 78.69 190 THR A C 1
ATOM 1482 O O . THR A 1 190 ? 17.655 5.899 -37.080 1.00 78.69 190 THR A O 1
ATOM 1485 N N . ASP A 1 191 ? 18.109 3.790 -37.723 1.00 77.44 191 ASP A N 1
ATOM 1486 C CA . ASP A 1 191 ? 18.307 3.988 -39.176 1.00 77.44 191 ASP A CA 1
ATOM 1487 C C . ASP A 1 191 ? 17.285 4.906 -39.883 1.00 77.44 191 ASP A C 1
ATOM 1489 O O . ASP A 1 191 ? 17.552 5.532 -40.908 1.00 77.44 191 ASP A O 1
ATOM 1493 N N . SER A 1 192 ? 16.090 5.000 -39.316 1.00 76.25 192 SER A N 1
ATOM 1494 C CA . SER A 1 192 ? 14.977 5.792 -39.817 1.00 76.25 192 SER A CA 1
ATOM 1495 C C . SER A 1 192 ? 15.142 7.305 -39.602 1.00 76.25 192 SER A C 1
ATOM 1497 O O . SER A 1 192 ? 14.360 8.081 -40.151 1.00 76.25 192 SER A O 1
ATOM 1499 N N . LEU A 1 193 ? 16.125 7.733 -38.802 1.00 79.25 193 LEU A N 1
ATOM 1500 C CA . LEU A 1 193 ? 16.486 9.136 -38.592 1.00 79.25 193 LEU A CA 1
ATOM 1501 C C . LEU A 1 193 ? 17.842 9.413 -39.238 1.00 79.25 193 LEU A C 1
ATOM 1503 O O . LEU A 1 193 ? 18.818 8.708 -38.987 1.00 79.25 193 LEU A O 1
ATOM 1507 N N . ASN A 1 194 ? 17.924 10.472 -40.041 1.00 83.25 194 ASN A N 1
ATOM 1508 C CA . ASN A 1 194 ? 19.213 10.931 -40.548 1.00 83.25 194 ASN A CA 1
ATOM 1509 C C . ASN A 1 194 ? 19.856 11.943 -39.580 1.00 83.25 194 ASN A C 1
ATOM 1511 O O . ASN A 1 194 ? 19.217 12.486 -38.678 1.00 83.25 194 ASN A O 1
ATOM 1515 N N . GLU A 1 195 ? 21.139 12.237 -39.793 1.00 79.00 195 GLU A N 1
ATOM 1516 C CA . GLU A 1 195 ? 21.903 13.178 -38.965 1.00 79.00 195 GLU A CA 1
ATOM 1517 C C . GLU A 1 195 ? 21.258 14.578 -38.881 1.00 79.00 195 GLU A C 1
ATOM 1519 O O . GLU A 1 195 ? 21.345 15.242 -37.846 1.00 79.00 195 GLU A O 1
ATOM 1524 N N . ALA A 1 196 ? 20.598 15.044 -39.946 1.00 83.75 196 ALA A N 1
ATOM 1525 C CA . ALA A 1 196 ? 19.938 16.347 -39.952 1.00 83.75 196 ALA A CA 1
ATOM 1526 C C . ALA A 1 196 ? 18.688 16.360 -39.058 1.00 83.75 196 ALA A C 1
ATOM 1528 O O . ALA A 1 196 ? 18.471 17.342 -38.347 1.00 83.75 196 ALA A O 1
ATOM 1529 N N . ASP A 1 197 ? 17.919 15.269 -39.035 1.00 83.19 197 ASP A N 1
ATOM 1530 C CA . ASP A 1 197 ? 16.759 15.118 -38.150 1.00 83.19 197 ASP A CA 1
ATOM 1531 C C . ASP A 1 197 ? 17.195 15.135 -36.679 1.00 83.19 197 ASP A C 1
ATOM 1533 O O . ASP A 1 197 ? 16.609 15.839 -35.856 1.00 83.19 197 ASP A O 1
ATOM 1537 N N . VAL A 1 198 ? 18.280 14.426 -36.356 1.00 81.06 198 VAL A N 1
ATOM 1538 C CA . VAL A 1 198 ? 18.848 14.382 -34.999 1.00 81.06 198 VAL A CA 1
ATOM 1539 C C . VAL A 1 198 ? 19.337 15.763 -34.567 1.00 81.06 198 VAL A C 1
ATOM 1541 O O . VAL A 1 198 ? 18.982 16.233 -33.486 1.00 81.06 198 VAL A O 1
ATOM 1544 N N . LYS A 1 199 ? 20.083 16.466 -35.429 1.00 81.56 199 LYS A N 1
ATOM 1545 C CA . LYS A 1 199 ? 20.514 17.849 -35.163 1.00 81.56 199 LYS A CA 1
ATOM 1546 C C . LYS A 1 199 ? 19.330 18.783 -34.943 1.00 81.56 199 LYS A C 1
ATOM 1548 O O . LYS A 1 199 ? 19.371 19.615 -34.038 1.00 81.56 199 LYS A O 1
ATOM 1553 N N . TYR A 1 200 ? 18.270 18.635 -35.738 1.00 84.56 200 TYR A N 1
ATOM 1554 C CA . TYR A 1 200 ? 17.061 19.434 -35.584 1.00 84.56 200 TYR A CA 1
ATOM 1555 C C . TYR A 1 200 ? 16.405 19.191 -34.221 1.00 84.56 200 TYR A C 1
ATOM 1557 O O . TYR A 1 200 ? 16.154 20.149 -33.488 1.00 84.56 200 TYR A O 1
ATOM 1565 N N . VAL A 1 201 ? 16.189 17.927 -33.848 1.00 81.38 201 VAL A N 1
ATOM 1566 C CA . VAL A 1 201 ? 15.595 17.551 -32.557 1.00 81.38 201 VAL A CA 1
ATOM 1567 C C . VAL A 1 201 ? 16.426 18.075 -31.389 1.00 81.38 201 VAL A C 1
ATOM 1569 O O . VAL A 1 201 ? 15.864 18.696 -30.492 1.00 81.38 201 VAL A O 1
ATOM 1572 N N . ILE A 1 202 ? 17.750 17.900 -31.412 1.00 79.62 202 ILE A N 1
ATOM 1573 C CA . ILE A 1 202 ? 18.628 18.389 -30.338 1.00 79.62 202 ILE A CA 1
ATOM 1574 C C . ILE A 1 202 ? 18.562 19.915 -30.235 1.00 79.62 202 ILE A C 1
ATOM 1576 O O . ILE A 1 202 ? 18.420 20.450 -29.138 1.00 79.62 202 ILE A O 1
ATOM 1580 N N . SER A 1 203 ? 18.583 20.629 -31.366 1.00 78.88 203 SER A N 1
ATOM 1581 C CA . SER A 1 203 ? 18.470 22.093 -31.356 1.00 78.88 203 SER A CA 1
ATOM 1582 C C . SER A 1 203 ? 17.126 22.572 -30.797 1.00 78.88 203 SER A C 1
ATOM 1584 O O . SER A 1 203 ? 17.068 23.572 -30.084 1.00 78.88 203 SER A O 1
ATOM 1586 N N . ARG A 1 204 ? 16.042 21.832 -31.068 1.00 81.06 204 ARG A N 1
ATOM 1587 C CA . ARG A 1 204 ? 14.715 22.110 -30.512 1.00 81.06 204 ARG A CA 1
ATOM 1588 C C . ARG A 1 204 ? 14.640 21.821 -29.023 1.00 81.06 204 ARG A C 1
ATOM 1590 O O . ARG A 1 204 ? 14.139 22.670 -28.299 1.00 81.06 204 ARG A O 1
ATOM 1597 N N . LEU A 1 205 ? 15.180 20.691 -28.572 1.00 77.25 205 LEU A N 1
ATOM 1598 C CA . LEU A 1 205 ? 15.244 20.353 -27.151 1.00 77.25 205 LEU A CA 1
ATOM 1599 C C . LEU A 1 205 ? 16.032 21.399 -26.367 1.00 77.25 205 LEU A C 1
ATOM 1601 O O . LEU A 1 205 ? 15.557 21.836 -25.329 1.00 77.25 205 LEU A O 1
ATOM 1605 N N . ALA A 1 206 ? 17.179 21.852 -26.880 1.00 72.94 206 ALA A N 1
ATOM 1606 C CA . ALA A 1 206 ? 17.943 22.925 -26.252 1.00 72.94 206 ALA A CA 1
ATOM 1607 C C . ALA A 1 206 ? 17.122 24.224 -26.164 1.00 72.94 206 ALA A C 1
ATOM 1609 O O . ALA A 1 206 ? 17.024 24.825 -25.098 1.00 72.94 206 ALA A O 1
ATOM 1610 N N . ALA A 1 207 ? 16.467 24.627 -27.259 1.00 75.88 207 ALA A N 1
ATOM 1611 C CA . ALA A 1 207 ? 15.650 25.839 -27.290 1.00 75.88 207 ALA A CA 1
ATOM 1612 C C . ALA A 1 207 ? 14.405 25.771 -26.382 1.00 75.88 207 ALA A C 1
ATOM 1614 O O . ALA A 1 207 ? 14.001 26.791 -25.823 1.00 75.88 207 ALA A O 1
ATOM 1615 N N . ASP A 1 208 ? 13.770 24.604 -26.259 1.00 77.75 208 ASP A N 1
ATOM 1616 C CA . ASP A 1 208 ? 12.619 24.398 -25.374 1.00 77.75 208 ASP A CA 1
ATOM 1617 C C . ASP A 1 208 ? 13.063 24.289 -23.907 1.00 77.75 208 ASP A C 1
ATOM 1619 O O . ASP A 1 208 ? 12.456 24.917 -23.042 1.00 77.75 208 ASP A O 1
ATOM 1623 N N . TRP A 1 209 ? 14.180 23.610 -23.624 1.00 73.56 209 TRP A N 1
ATOM 1624 C CA . TRP A 1 209 ? 14.771 23.552 -22.285 1.00 73.56 209 TRP A CA 1
ATOM 1625 C C . TRP A 1 209 ? 15.095 24.949 -21.758 1.00 73.56 209 TRP A C 1
ATOM 1627 O O . TRP A 1 209 ? 14.669 25.301 -20.662 1.00 73.56 209 TRP A O 1
ATOM 1637 N N . CYS A 1 210 ? 15.777 25.775 -22.558 1.00 70.94 210 CYS A N 1
ATOM 1638 C CA . CYS A 1 210 ? 16.101 27.155 -22.191 1.00 70.94 210 CYS A CA 1
ATOM 1639 C C . CYS A 1 210 ? 14.865 28.052 -22.016 1.00 70.94 210 CYS A C 1
ATOM 1641 O O . CYS A 1 210 ? 14.964 29.095 -21.375 1.00 70.94 210 CYS A O 1
ATOM 1643 N N . ARG A 1 211 ? 13.714 27.689 -22.599 1.00 75.75 211 ARG A N 1
ATOM 1644 C CA . ARG A 1 211 ? 12.458 28.438 -22.444 1.00 75.75 211 ARG A CA 1
ATOM 1645 C C . ARG A 1 211 ? 11.727 28.063 -21.160 1.00 75.75 211 ARG A C 1
ATOM 1647 O O . ARG A 1 211 ? 11.202 28.946 -20.487 1.00 75.75 211 ARG A O 1
ATOM 1654 N N . ASP A 1 212 ? 11.658 26.767 -20.870 1.00 74.75 212 ASP A N 1
ATOM 1655 C CA . ASP A 1 212 ? 10.834 26.228 -19.788 1.00 74.75 212 ASP A CA 1
ATOM 1656 C C . ASP A 1 212 ? 11.576 26.183 -18.445 1.00 74.75 212 ASP A C 1
ATOM 1658 O O . ASP A 1 212 ? 10.940 26.211 -17.391 1.00 74.75 212 ASP A O 1
ATOM 1662 N N . HIS A 1 213 ? 12.911 26.145 -18.469 1.00 72.00 213 HIS A N 1
ATOM 1663 C CA . HIS A 1 213 ? 13.746 26.210 -17.274 1.00 72.00 213 HIS A CA 1
ATOM 1664 C C . HIS A 1 213 ? 14.416 27.574 -17.178 1.00 72.00 213 HIS A C 1
ATOM 1666 O O . HIS A 1 213 ? 15.028 28.054 -18.132 1.00 72.00 213 HIS A O 1
ATOM 1672 N N . ASP A 1 214 ? 14.322 28.193 -16.000 1.00 74.88 214 ASP A N 1
ATOM 1673 C CA . ASP A 1 214 ? 15.037 29.431 -15.718 1.00 74.88 214 ASP A CA 1
ATOM 1674 C C . ASP A 1 214 ? 16.536 29.129 -15.622 1.00 74.88 214 ASP A C 1
ATOM 1676 O O . ASP A 1 214 ? 17.067 28.762 -14.571 1.00 74.88 214 ASP A O 1
ATOM 1680 N N . MET A 1 215 ? 17.217 29.266 -16.760 1.00 67.38 215 MET A N 1
ATOM 1681 C CA . MET A 1 215 ? 18.653 29.041 -16.873 1.00 67.38 215 MET A CA 1
ATOM 1682 C C . MET A 1 215 ? 19.458 29.958 -15.952 1.00 67.38 215 MET A C 1
ATOM 1684 O O . MET A 1 215 ? 20.599 29.614 -15.670 1.00 67.38 215 MET A O 1
ATOM 1688 N N . LYS A 1 216 ? 18.891 31.072 -15.452 1.00 68.44 216 LYS A N 1
ATOM 1689 C CA . LYS A 1 216 ? 19.558 31.917 -14.450 1.00 68.44 216 LYS A CA 1
ATOM 1690 C C . LYS A 1 216 ? 19.569 31.261 -13.081 1.00 68.44 216 LYS A C 1
ATOM 1692 O O . LYS A 1 216 ? 20.611 31.233 -12.445 1.00 68.44 216 LYS A O 1
ATOM 1697 N N . ILE A 1 217 ? 18.442 30.682 -12.662 1.00 74.38 217 ILE A N 1
ATOM 1698 C CA . ILE A 1 217 ? 18.376 29.908 -11.413 1.00 74.38 217 ILE A CA 1
ATOM 1699 C C . ILE A 1 217 ? 19.346 28.731 -11.497 1.00 74.38 217 ILE A C 1
ATOM 1701 O O . ILE A 1 217 ? 20.127 28.518 -10.578 1.00 74.38 217 ILE A O 1
ATOM 1705 N N . TYR A 1 218 ? 19.348 28.021 -12.629 1.00 67.06 218 TYR A N 1
ATOM 1706 C CA . TYR A 1 218 ? 20.291 26.931 -12.850 1.00 67.06 218 TYR A CA 1
ATOM 1707 C C . TYR A 1 218 ? 21.739 27.446 -12.838 1.00 67.06 218 TYR A C 1
ATOM 1709 O O . TYR A 1 218 ? 22.5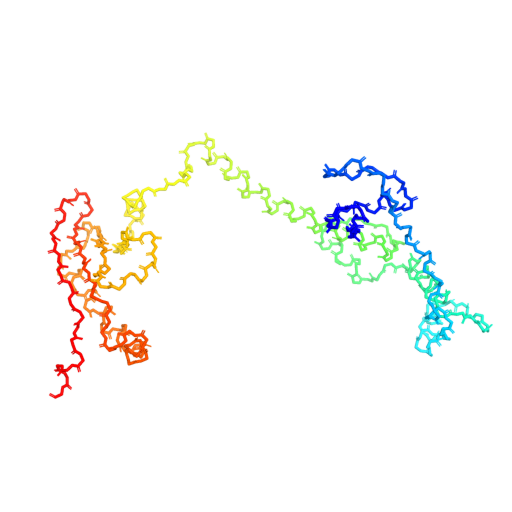59 26.927 -12.100 1.00 67.06 218 TYR A O 1
ATOM 1717 N N . SER A 1 219 ? 22.074 28.514 -13.569 1.00 67.88 219 SER A N 1
ATOM 1718 C CA . SER A 1 219 ? 23.440 29.056 -13.584 1.00 67.88 219 SER A CA 1
ATOM 1719 C C . SER A 1 219 ? 23.903 29.577 -12.224 1.00 67.88 219 SER A C 1
ATOM 1721 O O . SER A 1 219 ? 25.079 29.436 -11.907 1.00 67.88 219 SER A O 1
ATOM 1723 N N . ASP A 1 220 ? 23.006 30.147 -11.415 1.00 75.06 220 ASP A N 1
ATOM 1724 C CA . ASP A 1 220 ? 23.308 30.619 -10.059 1.00 75.06 220 ASP A CA 1
ATOM 1725 C C . ASP A 1 220 ? 23.667 29.449 -9.126 1.00 75.06 220 ASP A C 1
ATOM 1727 O O . ASP A 1 220 ? 24.494 29.608 -8.229 1.00 75.06 220 ASP A O 1
ATOM 1731 N N . GLU A 1 221 ? 23.106 28.258 -9.365 1.00 73.94 221 GLU A N 1
ATOM 1732 C CA . GLU A 1 221 ? 23.508 27.017 -8.688 1.00 73.94 221 GLU A CA 1
ATOM 1733 C C . GLU A 1 221 ? 24.889 26.500 -9.149 1.00 73.94 221 GLU A C 1
ATOM 1735 O O . GLU A 1 221 ? 25.501 25.705 -8.436 1.00 73.94 221 GLU A O 1
ATOM 1740 N N . PHE A 1 222 ? 25.410 26.975 -10.290 1.00 63.75 222 PHE A N 1
ATOM 1741 C CA . PHE A 1 222 ? 26.682 26.551 -10.901 1.00 63.75 222 PHE A CA 1
ATOM 1742 C C . PHE A 1 222 ? 27.710 27.690 -11.060 1.00 63.75 222 PHE A C 1
ATOM 1744 O O . PHE A 1 222 ? 28.480 27.700 -12.021 1.00 63.75 222 PHE A O 1
ATOM 1751 N N . ASP A 1 223 ? 27.735 28.677 -10.156 1.00 74.19 223 ASP A N 1
ATOM 1752 C CA . ASP A 1 223 ? 28.686 29.808 -10.189 1.00 74.19 223 ASP A CA 1
ATOM 1753 C C . ASP A 1 223 ? 28.741 30.546 -11.551 1.00 74.19 223 ASP A C 1
ATOM 1755 O O . ASP A 1 223 ? 29.781 31.057 -11.977 1.00 74.19 223 ASP A O 1
ATOM 1759 N N . GLY A 1 224 ? 27.618 30.578 -12.273 1.00 71.94 224 GLY A N 1
ATOM 1760 C CA . GLY A 1 224 ? 27.498 31.177 -13.603 1.00 71.94 224 GLY A CA 1
ATOM 1761 C C . GLY A 1 224 ? 28.062 30.335 -14.754 1.00 71.94 224 GLY A C 1
ATOM 1762 O O . GLY A 1 224 ? 28.026 30.792 -15.893 1.00 71.94 224 GLY A O 1
ATOM 1763 N N . ASN A 1 225 ? 28.561 29.122 -14.494 1.00 66.69 225 ASN A N 1
ATOM 1764 C CA . ASN A 1 225 ? 29.175 28.241 -15.489 1.00 66.69 225 ASN A CA 1
ATOM 1765 C C . ASN A 1 225 ? 28.428 26.900 -15.557 1.00 66.69 225 ASN A C 1
ATOM 1767 O O . ASN A 1 225 ? 28.820 25.944 -14.882 1.00 66.69 225 ASN A O 1
ATOM 1771 N N . PRO A 1 226 ? 27.355 26.790 -16.360 1.00 65.50 226 PRO A N 1
ATOM 1772 C CA . PRO A 1 226 ? 26.672 25.515 -16.531 1.00 65.50 226 PRO A CA 1
ATOM 1773 C C . PRO A 1 226 ? 27.643 24.452 -17.077 1.00 65.50 226 PRO A C 1
ATOM 1775 O O . PRO A 1 226 ? 28.537 24.784 -17.864 1.00 65.50 226 PRO A O 1
ATOM 1778 N N . PRO A 1 227 ? 27.484 23.174 -16.689 1.00 65.44 227 PRO A N 1
ATOM 1779 C CA . PRO A 1 227 ? 28.350 22.106 -17.169 1.00 65.44 227 PRO A CA 1
ATOM 1780 C C . PRO A 1 227 ? 28.277 21.993 -18.696 1.00 65.44 227 PRO A C 1
ATOM 1782 O O . PRO A 1 227 ? 27.197 21.995 -19.291 1.00 65.44 227 PRO A O 1
ATOM 1785 N N . GLU A 1 228 ? 29.441 21.878 -19.336 1.00 67.88 228 GLU A N 1
ATOM 1786 C CA . GLU A 1 228 ? 29.524 21.555 -20.759 1.00 67.88 228 GLU A CA 1
ATOM 1787 C C . GLU A 1 228 ? 29.050 20.105 -20.958 1.00 67.88 228 GLU A C 1
ATOM 1789 O O . GLU A 1 228 ? 29.466 19.206 -20.228 1.00 67.88 228 GLU A O 1
ATOM 1794 N N . LEU A 1 229 ? 28.169 19.863 -21.930 1.00 65.62 229 LEU A N 1
ATOM 1795 C CA . LEU A 1 229 ? 27.724 18.512 -22.277 1.00 65.62 229 LEU A CA 1
ATOM 1796 C C . LEU A 1 229 ? 28.460 18.059 -23.534 1.00 65.62 229 LEU A C 1
ATOM 1798 O O . LEU A 1 229 ? 28.377 18.707 -24.577 1.00 65.62 229 LEU A O 1
ATOM 1802 N N . LYS A 1 230 ? 29.172 16.934 -23.468 1.00 69.50 230 LYS A N 1
ATOM 1803 C CA . LYS A 1 230 ? 29.823 16.351 -24.647 1.00 69.50 230 LYS A CA 1
ATOM 1804 C C . LYS A 1 230 ? 29.124 15.064 -25.021 1.00 69.50 230 LYS A C 1
ATOM 1806 O O . LYS A 1 230 ? 29.074 14.129 -24.230 1.00 69.50 230 LYS A O 1
ATOM 1811 N N . TYR A 1 231 ? 28.612 15.019 -26.249 1.00 68.56 231 TYR A N 1
ATOM 1812 C CA . TYR A 1 231 ? 27.930 13.842 -26.759 1.00 68.56 231 TYR A CA 1
ATOM 1813 C C . TYR A 1 231 ? 28.698 13.193 -27.909 1.00 68.56 231 TYR A C 1
ATOM 1815 O O . TYR A 1 231 ? 29.138 13.844 -28.854 1.00 68.56 231 TYR A O 1
ATOM 1823 N N . VAL A 1 232 ? 28.819 11.873 -27.889 1.00 72.94 232 VAL A N 1
ATOM 1824 C CA . VAL A 1 232 ? 29.189 11.120 -29.093 1.00 72.94 232 VAL A CA 1
ATOM 1825 C C . VAL A 1 232 ? 27.904 10.633 -29.740 1.00 72.94 232 VAL A C 1
ATOM 1827 O O . VAL A 1 232 ? 27.100 9.961 -29.096 1.00 72.94 232 VAL A O 1
ATOM 1830 N N . ALA A 1 233 ? 27.682 11.007 -30.999 1.00 73.94 233 ALA A N 1
ATOM 1831 C CA . ALA A 1 233 ? 26.441 10.715 -31.702 1.00 73.94 233 ALA A CA 1
ATOM 1832 C C . ALA A 1 233 ? 26.713 9.696 -32.818 1.00 73.94 233 ALA A C 1
ATOM 1834 O O . ALA A 1 233 ? 27.638 9.849 -33.620 1.00 73.94 233 ALA A O 1
ATOM 1835 N N . GLY A 1 234 ? 25.919 8.633 -32.871 1.00 73.56 234 GLY A N 1
ATOM 1836 C CA . GLY A 1 234 ? 26.058 7.605 -33.895 1.00 73.56 234 GLY A CA 1
ATOM 1837 C C . GLY A 1 234 ? 24.763 6.856 -34.155 1.00 73.56 234 GLY A C 1
ATOM 1838 O O . GLY A 1 234 ? 23.905 6.734 -33.279 1.00 73.56 234 GLY A O 1
ATOM 1839 N N . GLU A 1 235 ? 24.649 6.327 -35.369 1.00 72.88 235 GLU A N 1
ATOM 1840 C CA . GLU A 1 235 ? 23.636 5.328 -35.688 1.00 72.88 235 GLU A CA 1
ATOM 1841 C C . GLU A 1 235 ? 23.893 4.073 -34.845 1.00 72.88 235 GLU A C 1
ATOM 1843 O O . GLU A 1 235 ? 25.052 3.725 -34.576 1.00 72.88 235 GLU A O 1
ATOM 1848 N N . LEU A 1 236 ? 22.818 3.409 -34.417 1.00 66.44 236 LEU A N 1
ATOM 1849 C CA . LEU A 1 236 ? 22.900 2.149 -33.683 1.00 66.44 236 LEU A CA 1
ATOM 1850 C C . LEU A 1 236 ? 23.863 1.178 -34.400 1.00 66.44 236 LEU A C 1
ATOM 1852 O O . LEU A 1 236 ? 23.774 0.994 -35.609 1.00 66.44 236 LEU A O 1
ATOM 1856 N N . ASP A 1 237 ? 24.807 0.592 -33.659 1.00 63.16 237 ASP A N 1
ATOM 1857 C CA . ASP A 1 237 ? 25.840 -0.341 -34.152 1.00 63.16 237 ASP A CA 1
ATOM 1858 C C . ASP A 1 237 ? 26.979 0.252 -35.019 1.00 63.16 237 ASP A C 1
ATOM 1860 O O . ASP A 1 237 ? 27.868 -0.486 -35.458 1.00 63.16 237 ASP A O 1
ATOM 1864 N N . THR A 1 238 ? 27.050 1.576 -35.202 1.00 69.12 238 THR A N 1
ATOM 1865 C CA . THR A 1 238 ? 28.206 2.239 -35.840 1.00 69.12 238 THR A CA 1
ATOM 1866 C C . THR A 1 238 ? 29.168 2.832 -34.803 1.00 69.12 238 THR A C 1
ATOM 1868 O O . THR A 1 238 ? 28.752 3.336 -33.760 1.00 69.12 238 THR A O 1
ATOM 1871 N N . GLN A 1 239 ? 30.486 2.787 -35.061 1.00 60.66 239 GLN A N 1
ATOM 1872 C CA . GLN A 1 239 ? 31.440 3.601 -34.294 1.00 60.66 239 GLN A CA 1
ATOM 1873 C C . GLN A 1 239 ? 31.119 5.076 -34.581 1.00 60.66 239 GLN A C 1
ATOM 1875 O O . GLN A 1 239 ? 31.422 5.573 -35.664 1.00 60.66 239 GLN A O 1
ATOM 1880 N N . GLY A 1 240 ? 30.420 5.726 -33.646 1.00 59.41 240 GLY A N 1
ATOM 1881 C CA . GLY A 1 240 ? 29.856 7.062 -33.823 1.00 59.41 240 GLY A CA 1
ATOM 1882 C C . GLY A 1 240 ? 30.902 8.143 -34.101 1.00 59.41 240 GLY A C 1
ATOM 1883 O O . GLY A 1 240 ? 32.079 8.015 -33.761 1.00 59.41 240 GLY A O 1
ATOM 1884 N N . THR A 1 241 ? 30.451 9.239 -34.706 1.00 63.03 241 THR A N 1
ATOM 1885 C CA . THR A 1 241 ? 31.258 10.457 -34.836 1.00 63.03 241 THR A CA 1
ATOM 1886 C C . THR A 1 241 ? 31.094 11.269 -33.549 1.00 63.03 241 THR A C 1
ATOM 1888 O O . THR A 1 241 ? 29.995 11.391 -33.013 1.00 63.03 241 THR A O 1
ATOM 1891 N N . ALA A 1 242 ? 32.178 11.809 -32.993 1.00 58.94 242 ALA A N 1
ATOM 1892 C CA . ALA A 1 242 ? 32.069 12.685 -31.828 1.00 58.94 242 ALA A CA 1
ATOM 1893 C C . ALA A 1 242 ? 31.461 14.035 -32.247 1.00 58.94 242 ALA A C 1
ATOM 1895 O O . ALA A 1 242 ? 31.978 14.679 -33.162 1.00 58.94 242 ALA A O 1
ATOM 1896 N N . TYR A 1 243 ? 30.389 14.473 -31.579 1.00 62.66 243 TYR A N 1
ATOM 1897 C CA . TYR A 1 243 ? 29.743 15.761 -31.836 1.00 62.66 243 TYR A CA 1
ATOM 1898 C C . TYR A 1 243 ? 29.746 16.605 -30.562 1.00 62.66 243 TYR A C 1
ATOM 1900 O O . TYR A 1 243 ? 28.977 16.378 -29.635 1.00 62.66 243 TYR A O 1
ATOM 1908 N N . ASN A 1 244 ? 30.580 17.638 -30.517 1.00 61.22 244 ASN A N 1
ATOM 1909 C CA . ASN A 1 244 ? 30.543 18.565 -29.390 1.00 61.22 244 ASN A CA 1
ATOM 1910 C C . ASN A 1 244 ? 29.296 19.450 -29.507 1.00 61.22 244 ASN A C 1
ATOM 1912 O O . ASN A 1 244 ? 29.165 20.206 -30.473 1.00 61.22 244 ASN A O 1
ATOM 1916 N N . PHE A 1 245 ? 28.389 19.348 -28.537 1.00 61.53 245 PHE A N 1
ATOM 1917 C CA . PHE A 1 245 ? 27.236 20.232 -28.416 1.00 61.53 245 PHE A CA 1
ATOM 1918 C C . PHE A 1 245 ? 27.524 21.263 -27.333 1.00 61.53 245 PHE A C 1
ATOM 1920 O O . PHE A 1 245 ? 27.523 20.954 -26.150 1.00 61.53 245 PHE A O 1
ATOM 1927 N N . SER A 1 246 ? 27.758 22.504 -27.734 1.00 59.66 246 SER A N 1
ATOM 1928 C CA . SER A 1 246 ? 27.813 23.618 -26.791 1.00 59.66 246 SER A CA 1
ATOM 1929 C C . SER A 1 246 ? 26.417 24.223 -26.674 1.00 59.66 246 SER A C 1
ATOM 1931 O O . SER A 1 246 ? 25.749 24.432 -27.691 1.00 59.66 246 SER A O 1
ATOM 1933 N N . PHE A 1 247 ? 25.960 24.499 -25.452 1.00 57.38 247 PHE A N 1
ATOM 1934 C CA . PHE A 1 247 ? 24.757 25.309 -25.270 1.00 57.38 247 PHE A CA 1
ATOM 1935 C C . PHE A 1 247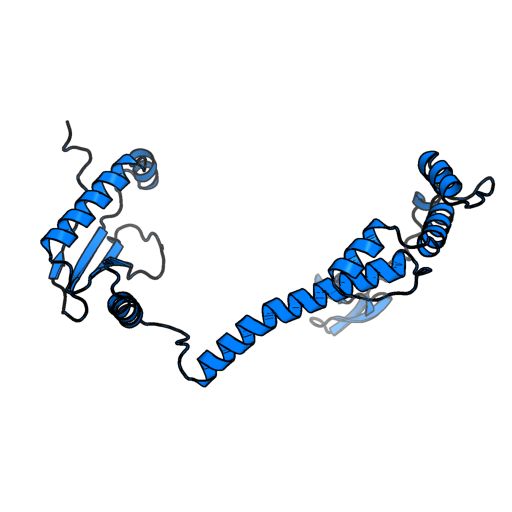 ? 24.979 26.695 -25.888 1.00 57.38 247 PHE A C 1
ATOM 1937 O O . PHE A 1 247 ? 26.094 27.217 -25.789 1.00 57.38 247 PHE A O 1
ATOM 1944 N N . PRO A 1 248 ? 23.958 27.293 -26.527 1.00 58.03 248 PRO A N 1
ATOM 1945 C CA . PRO A 1 248 ? 24.055 28.678 -26.964 1.00 58.03 248 PRO A CA 1
ATOM 1946 C C . PRO A 1 248 ? 24.373 29.547 -25.744 1.00 58.03 248 PRO A C 1
ATOM 1948 O O . PRO A 1 248 ? 23.677 29.473 -24.729 1.00 58.03 248 PRO A O 1
ATOM 1951 N N . SER A 1 249 ? 25.455 30.323 -25.817 1.00 59.94 249 SER A N 1
ATOM 1952 C CA . SER A 1 249 ? 25.766 31.296 -24.776 1.00 59.94 249 SER A CA 1
ATOM 1953 C C . SER A 1 249 ? 24.621 32.293 -24.678 1.00 59.94 249 SER A C 1
ATOM 1955 O O . SER A 1 249 ? 24.132 32.790 -25.690 1.00 59.94 249 SER A O 1
ATOM 1957 N N . THR A 1 250 ? 24.214 32.626 -23.454 1.00 56.03 250 THR A N 1
ATOM 1958 C CA . THR A 1 250 ? 23.166 33.626 -23.188 1.00 56.03 250 THR A CA 1
ATOM 1959 C C . THR A 1 250 ? 23.504 35.026 -23.712 1.00 56.03 250 THR A C 1
ATOM 1961 O O . THR A 1 250 ? 22.641 35.899 -23.699 1.00 56.03 250 THR A O 1
ATOM 1964 N N . ASP A 1 251 ? 24.740 35.241 -24.167 1.00 59.75 251 ASP A N 1
ATOM 1965 C CA . ASP A 1 251 ? 25.255 36.526 -24.640 1.00 59.75 251 ASP A CA 1
ATOM 1966 C C . ASP A 1 251 ? 24.999 36.793 -26.136 1.00 59.75 251 ASP A C 1
ATOM 1968 O O . ASP A 1 251 ? 25.224 37.913 -26.589 1.00 59.75 251 ASP A O 1
ATOM 1972 N N . ASP A 1 252 ? 24.507 35.812 -26.906 1.00 54.31 252 ASP A N 1
ATOM 1973 C CA . ASP A 1 252 ? 24.318 35.956 -28.362 1.00 54.31 252 ASP A CA 1
ATOM 1974 C C . ASP A 1 252 ? 22.959 36.565 -28.781 1.00 54.31 252 ASP A C 1
ATOM 1976 O O . ASP A 1 252 ? 22.753 36.837 -29.964 1.00 54.31 252 ASP A O 1
ATOM 1980 N N . ASP A 1 253 ? 22.049 36.831 -27.835 1.00 51.06 253 ASP A N 1
ATOM 1981 C CA . ASP A 1 253 ? 20.711 37.407 -28.090 1.00 51.06 253 ASP A CA 1
ATOM 1982 C C . ASP A 1 253 ? 20.560 38.875 -27.606 1.00 51.06 253 ASP A C 1
ATOM 1984 O O . ASP A 1 253 ? 19.456 39.323 -27.274 1.00 51.06 253 ASP A O 1
ATOM 1988 N N . ALA A 1 254 ? 21.659 39.643 -27.570 1.00 43.12 254 ALA A N 1
ATOM 1989 C CA . ALA A 1 254 ? 21.661 41.087 -27.273 1.00 43.12 254 ALA A CA 1
ATOM 1990 C C . ALA A 1 254 ? 21.807 41.974 -28.524 1.00 43.12 254 ALA A C 1
ATOM 1992 O O . ALA A 1 254 ? 22.738 41.747 -29.329 1.00 43.12 254 ALA A O 1
#

Sequence (254 aa):
MAIEVECENCQKVLLLKDACAGKTGKCPYCKKAITVPAPNPAKPTAVDQKEPTDKQIAYAQSLGVIVPSGIRRAELSELIDEAKNQLPATENQKVMLRDLGVSFPDDIRSSQISMLIDACFDIQGQMASRAPQRHEEQLRQADMLIDSATDIQLLQELSNRGRLFFTFIMDDDEFRYQEGLPIEGRITWTDSLNEADVKYVISRLAADWCRDHDMKIYSDEFDGNPPELKYVAGELDTQGTAYNFSFPSTDDDA

Organism: NCBI:txid2528022

Foldseek 3Di:
DWDWDADPPPRDTDTHDLVQAQHWDADPPPRDIDGHHHPPPPPPPCPFQDAADPVLVVQCVVLVHDDDPRDTNVRSVVSSVVSLQQAFADVVLVVLCVVLVDDDDRRHHNVRSVVSNVVSVVVVVVVVVVVVVVVVVVCVVVVNDDPDDDPLRVQVVCVVVVDWDKDKAFPDPDPPPPPDAAGEIEIETEPVDDPVNVVVVVVVCLVVCVVVDVVVVVCVVVVNDPGFHWYFYDYRPDPGHTDGDGRPPPPPPD